Protein AF-A0A6J4XY54-F1 (afdb_monomer)

Mean predicted aligned error: 16.47 Å

Solvent-accessible surface area (backbone atoms only — not comparable to full-atom values): 20042 Å² total; per-residue (Å²): 138,57,70,72,68,59,54,53,53,59,57,55,50,58,72,31,71,74,41,47,53,49,42,49,58,40,24,56,51,44,56,52,52,29,60,77,66,74,50,67,52,62,92,58,57,82,86,56,61,87,74,62,49,78,62,58,54,37,54,50,43,36,54,53,49,52,48,49,53,70,67,46,38,87,64,47,48,54,43,60,75,66,67,45,91,55,42,63,60,53,52,47,52,50,50,54,49,48,30,54,48,55,45,27,28,64,58,69,26,34,62,55,20,50,49,50,54,47,56,52,54,41,67,73,35,94,68,34,40,66,45,77,37,96,72,89,54,50,22,34,23,74,51,86,78,56,44,85,60,80,79,76,45,73,72,57,43,73,67,57,74,82,70,81,84,72,59,94,53,75,43,59,75,59,46,74,33,74,65,41,45,50,56,51,48,50,53,50,47,52,52,54,16,46,74,63,71,70,36,56,44,42,43,48,50,67,54,55,53,52,42,48,56,73,72,26,73,70,61,71,70,53,80,78,76,68,75,81,69,93,72,73,83,78,78,80,74,78,80,86,71,80,82,90,77,86,74,73,80,49,65,68,58,39,45,49,49,18,54,54,56,53,70,77,40,54,72,66,24,42,51,40,38,39,42,42,76,67,67,65,46,52,48,55,58,48,7,58,77,72,73,39,90,44,38,57,59,42,44,55,31,31,57,49,36,54,52,51,49,54,64,64,32,55,85,32,87,34,58,23,74,93,56,55,36,72,67,55,40,47,54,26,50,51,44,33,46,51,55,46,54,52,67,72,70,58,133

Secondary structure (DSSP, 8-state):
--HHHHHHHHHHHHTSHHHHHHHHHHHHHHHHHHHHTTPPPTTS-TTTTTT--HHHHHHHHHHHHHHHHHHSHHHHHHHHHTT-TTHHHHHHHHHHHHHHHHTTSTTT-HHHHHHHHHHHHHHT-SS-EEEE-SSSSEEEESSSS-EE-PPPPHHHHHTSPPPTTT-SS-SHHHHTSHHHHHHHHHHHHHHHHHHTTS--EEEEHHHHHHHHHHHS-----S----------PPP--------S------HHHHHHHHHHHHHTS-HHHHHHHHHHHTS---HHHHHHHTT-SSTHHHHHHHHHHHHHHHHHHTTSTBTSTTSB-HHHHHHHHHHHHHHHHHHTT--

Structure (mmCIF, N/CA/C/O backbone):
data_AF-A0A6J4XY54-F1
#
_entry.id   AF-A0A6J4XY54-F1
#
loop_
_atom_site.group_PDB
_atom_site.id
_atom_site.type_symbol
_atom_site.label_atom_id
_atom_site.label_alt_id
_atom_site.label_comp_id
_atom_site.label_asym_id
_atom_site.label_entity_id
_atom_site.label_seq_id
_atom_site.pdbx_PDB_ins_code
_atom_site.Cartn_x
_atom_site.Cartn_y
_atom_site.Cartn_z
_atom_site.occupancy
_atom_site.B_iso_or_equiv
_atom_site.auth_seq_id
_atom_site.auth_comp_id
_atom_site.auth_asym_id
_atom_site.auth_atom_id
_atom_site.pdbx_PDB_model_num
ATOM 1 N N . MET A 1 1 ? -38.530 -21.973 25.413 1.00 50.41 1 MET A N 1
ATOM 2 C CA . MET A 1 1 ? -37.781 -20.744 25.081 1.00 50.41 1 MET A CA 1
ATOM 3 C C . MET A 1 1 ? -37.663 -20.560 23.576 1.00 50.41 1 MET A C 1
ATOM 5 O O . MET A 1 1 ? -36.652 -20.965 22.993 1.00 50.41 1 MET A O 1
ATOM 9 N N . GLY A 1 2 ? -38.700 -19.990 22.962 1.00 51.03 2 GLY A N 1
ATOM 10 C CA . GLY A 1 2 ? -38.741 -19.673 21.527 1.00 51.03 2 GLY A CA 1
ATOM 11 C C . GLY A 1 2 ? -37.884 -18.454 21.168 1.00 51.03 2 GLY A C 1
ATOM 12 O O . GLY A 1 2 ? -37.349 -17.789 22.053 1.00 51.03 2 GLY A O 1
ATOM 13 N N . GLU A 1 3 ? -37.733 -18.150 19.879 1.00 52.41 3 GLU A N 1
ATOM 14 C CA . GLU A 1 3 ? -36.958 -16.979 19.430 1.00 52.41 3 GLU A CA 1
ATOM 15 C C . GLU A 1 3 ? -37.584 -15.647 19.866 1.00 52.41 3 GLU A C 1
ATOM 17 O O . GLU A 1 3 ? -36.847 -14.746 20.257 1.00 52.41 3 GLU A O 1
ATOM 22 N N . ALA A 1 4 ? -38.916 -15.565 19.946 1.00 54.56 4 ALA A N 1
ATOM 23 C CA . ALA A 1 4 ? -39.629 -14.375 20.420 1.00 54.56 4 ALA A CA 1
ATOM 24 C C . ALA A 1 4 ? -39.254 -13.971 21.864 1.00 54.56 4 ALA A C 1
ATOM 26 O O . ALA A 1 4 ? -38.961 -12.808 22.124 1.00 54.56 4 ALA A O 1
ATOM 27 N N . GLU A 1 5 ? -39.166 -14.925 22.803 1.00 54.69 5 GLU A N 1
ATOM 28 C CA . GLU A 1 5 ? -38.716 -14.640 24.180 1.00 54.69 5 GLU A CA 1
ATOM 29 C C . GLU A 1 5 ? -37.254 -14.157 24.209 1.00 54.69 5 GLU A C 1
ATOM 31 O O . GLU A 1 5 ? -36.879 -13.309 25.018 1.00 54.69 5 GLU A O 1
ATOM 36 N N . ARG A 1 6 ? -36.422 -14.677 23.297 1.00 55.53 6 ARG A N 1
ATOM 37 C CA . ARG A 1 6 ? -34.991 -14.349 23.190 1.00 55.53 6 ARG A CA 1
ATOM 38 C C . ARG A 1 6 ? -34.737 -12.970 22.581 1.00 55.53 6 ARG A C 1
ATOM 40 O O . ARG A 1 6 ? -33.697 -12.380 22.867 1.00 55.53 6 ARG A O 1
ATOM 47 N N . GLU A 1 7 ? -35.648 -12.481 21.746 1.00 56.31 7 GLU A N 1
ATOM 48 C CA . GLU A 1 7 ? -35.584 -11.156 21.127 1.00 56.31 7 GLU A CA 1
ATOM 49 C C . GLU A 1 7 ? -35.830 -10.039 22.151 1.00 56.31 7 GLU A C 1
ATOM 51 O O . GLU A 1 7 ? -35.154 -9.010 22.121 1.00 56.31 7 GLU A O 1
ATOM 56 N N . THR A 1 8 ? -36.700 -10.275 23.140 1.00 61.50 8 THR A N 1
ATOM 57 C CA . THR A 1 8 ? -36.953 -9.313 24.224 1.00 61.50 8 THR A CA 1
ATOM 58 C C . THR A 1 8 ? -35.739 -8.999 25.104 1.00 61.50 8 THR A C 1
ATOM 60 O O . THR A 1 8 ? -35.669 -7.889 25.628 1.00 61.50 8 THR A O 1
ATOM 63 N N . ASP A 1 9 ? -34.792 -9.924 25.292 1.00 76.31 9 ASP A N 1
ATOM 64 C CA . ASP A 1 9 ? -33.682 -9.739 26.245 1.00 76.31 9 ASP A CA 1
ATOM 65 C C . ASP A 1 9 ? -32.680 -8.665 25.801 1.00 76.31 9 ASP A C 1
ATOM 67 O O . ASP A 1 9 ? -32.306 -7.799 26.591 1.00 76.31 9 ASP A O 1
ATOM 71 N N . ILE A 1 10 ? -32.235 -8.710 24.538 1.00 78.12 10 ILE A N 1
ATOM 72 C CA . ILE A 1 10 ? -31.209 -7.784 24.024 1.00 78.12 10 ILE A CA 1
ATOM 73 C C . ILE A 1 10 ? -31.779 -6.367 23.938 1.00 78.12 10 ILE A C 1
ATOM 75 O O . ILE A 1 10 ? -31.112 -5.415 24.333 1.00 78.12 10 ILE A O 1
ATOM 79 N N . THR A 1 11 ? -33.024 -6.226 23.486 1.00 81.00 11 THR A N 1
ATOM 80 C CA . THR A 1 11 ? -33.698 -4.927 23.376 1.00 81.00 11 THR A CA 1
ATOM 81 C C . THR A 1 11 ? -33.922 -4.293 24.753 1.00 81.00 11 THR A C 1
ATOM 83 O O . THR A 1 11 ? -33.661 -3.105 24.926 1.00 81.00 11 THR A O 1
ATOM 86 N N . LYS A 1 12 ? -34.310 -5.084 25.768 1.00 82.94 12 LYS A N 1
ATOM 87 C CA . LYS A 1 12 ? -34.392 -4.617 27.167 1.00 82.94 12 LYS A CA 1
ATOM 88 C C . LYS A 1 12 ? -33.025 -4.240 27.742 1.00 82.94 12 LYS A C 1
ATOM 90 O O . LYS A 1 12 ? -32.935 -3.270 28.486 1.00 82.94 12 LYS A O 1
ATOM 95 N N . TRP A 1 13 ? -31.970 -4.985 27.403 1.00 83.31 13 TRP A N 1
ATOM 96 C CA . TRP A 1 13 ? -30.604 -4.665 27.823 1.00 83.31 13 TRP A CA 1
ATOM 97 C C . TRP A 1 13 ? -30.114 -3.349 27.202 1.00 83.31 13 TRP A C 1
ATOM 99 O O . TRP A 1 13 ? -29.642 -2.480 27.933 1.00 83.31 13 TRP A O 1
ATOM 109 N N . LEU A 1 14 ? -30.300 -3.160 25.889 1.00 84.19 14 LEU A N 1
ATOM 110 C CA . LEU A 1 14 ? -29.960 -1.920 25.179 1.00 84.19 14 LEU A CA 1
ATOM 111 C C . LEU A 1 14 ? -30.687 -0.699 25.754 1.00 84.19 14 LEU A C 1
ATOM 113 O O . LEU A 1 14 ? -30.059 0.337 25.923 1.00 84.19 14 LEU A O 1
ATOM 117 N N . ALA A 1 15 ? -31.964 -0.844 26.120 1.00 85.19 15 ALA A N 1
ATOM 118 C CA . ALA A 1 15 ? -32.766 0.218 26.732 1.00 85.19 15 ALA A CA 1
ATOM 119 C C . ALA A 1 15 ? -32.395 0.548 28.198 1.00 85.19 15 ALA A C 1
ATOM 121 O O . ALA A 1 15 ? -33.024 1.409 28.814 1.00 85.19 15 ALA A O 1
ATOM 122 N N . SER A 1 16 ? -31.416 -0.138 28.801 1.00 86.19 16 SER A N 1
ATOM 123 C CA . SER A 1 16 ? -31.007 0.128 30.185 1.00 86.19 16 SER A CA 1
ATOM 124 C C . SER A 1 16 ? -29.997 1.281 30.276 1.00 86.19 16 SER A C 1
ATOM 126 O O . SER A 1 16 ? -29.055 1.376 29.488 1.00 86.19 16 SER A O 1
ATOM 128 N N . ALA A 1 17 ? -30.160 2.160 31.271 1.00 81.44 17 ALA A N 1
ATOM 129 C CA . ALA A 1 17 ? -29.380 3.400 31.378 1.00 81.44 17 ALA A CA 1
ATOM 130 C C . ALA A 1 17 ? -27.852 3.176 31.412 1.00 81.44 17 ALA A C 1
ATOM 132 O O . ALA A 1 17 ? -27.104 3.883 30.738 1.00 81.44 17 ALA A O 1
ATOM 133 N N . GLY A 1 18 ? -27.386 2.145 32.129 1.00 84.75 18 GLY A N 1
ATOM 134 C CA . GLY A 1 18 ? -25.959 1.799 32.187 1.00 84.75 18 GLY A CA 1
ATOM 135 C C . GLY A 1 18 ? -25.386 1.278 30.861 1.00 84.75 18 GLY A C 1
ATOM 136 O O . GLY A 1 18 ? -24.181 1.371 30.632 1.00 84.75 18 GLY A O 1
ATOM 137 N N . VAL A 1 19 ? -26.231 0.759 29.963 1.00 86.19 19 VAL A N 1
ATOM 138 C CA . VAL A 1 19 ? -25.816 0.311 28.626 1.00 86.19 19 VAL A CA 1
ATOM 139 C C . VAL A 1 19 ? -25.735 1.482 27.654 1.00 86.19 19 VAL A C 1
ATOM 141 O O . VAL A 1 19 ? -24.786 1.534 26.875 1.00 86.19 19 VAL A O 1
ATOM 144 N N . HIS A 1 20 ? -26.630 2.468 27.753 1.00 87.94 20 HIS A N 1
ATOM 145 C CA . HIS A 1 20 ? -26.493 3.726 27.013 1.00 87.94 20 HIS A CA 1
ATOM 146 C C . HIS A 1 20 ? -25.181 4.454 27.357 1.00 87.94 20 HIS A C 1
ATOM 148 O O . HIS A 1 20 ? -24.433 4.819 26.449 1.00 87.94 20 HIS A O 1
ATOM 154 N N . GLU A 1 21 ? -24.831 4.586 28.644 1.00 89.19 21 GLU A N 1
ATOM 155 C CA . GLU A 1 21 ? -23.550 5.187 29.057 1.00 89.19 21 GLU A CA 1
ATOM 156 C C . GLU A 1 21 ? -22.344 4.391 28.517 1.00 89.19 21 GLU A C 1
ATOM 158 O O . GLU A 1 21 ? -21.379 4.962 27.999 1.00 89.19 21 GLU A O 1
ATOM 163 N N . LEU A 1 22 ? -22.411 3.055 28.578 1.00 89.06 22 LEU A N 1
ATOM 164 C CA . LEU A 1 22 ? -21.387 2.167 28.028 1.00 89.06 22 LEU A CA 1
ATOM 165 C C . LEU A 1 22 ? -21.220 2.348 26.510 1.00 89.06 22 LEU A C 1
ATOM 167 O O . LEU A 1 22 ? -20.087 2.453 26.035 1.00 89.06 22 LEU A O 1
ATOM 171 N N . ILE A 1 23 ? -22.322 2.397 25.756 1.00 90.88 23 ILE A N 1
ATOM 172 C CA . ILE A 1 23 ? -22.326 2.592 24.300 1.00 90.88 23 ILE A CA 1
ATOM 173 C C . ILE A 1 23 ? -21.743 3.960 23.946 1.00 90.88 23 ILE A C 1
ATOM 175 O O . ILE A 1 23 ? -20.827 4.012 23.127 1.00 90.88 23 ILE A O 1
ATOM 179 N N . SER A 1 24 ? -22.162 5.035 24.617 1.00 91.88 24 SER A N 1
ATOM 180 C CA . SER A 1 24 ? -21.638 6.384 24.368 1.00 91.88 24 SER A CA 1
ATOM 181 C C . SER A 1 24 ? -20.136 6.490 24.665 1.00 91.88 24 SER A C 1
ATOM 183 O O . SER A 1 24 ? -19.337 6.980 23.857 1.00 91.88 24 SER A O 1
ATOM 185 N N . LYS A 1 25 ? -19.684 5.887 25.772 1.00 91.62 25 LYS A N 1
ATOM 186 C CA . LYS A 1 25 ? -18.257 5.773 26.113 1.00 91.62 25 LYS A CA 1
ATOM 187 C C . LYS A 1 25 ? -17.460 4.985 25.066 1.00 91.62 25 LYS A C 1
ATOM 189 O O . LYS A 1 25 ? -16.312 5.338 24.778 1.00 91.62 25 LYS A O 1
ATOM 194 N N . ILE A 1 26 ? -18.036 3.927 24.492 1.00 92.00 26 ILE A N 1
ATOM 195 C CA . ILE A 1 26 ? -17.429 3.160 23.393 1.00 92.00 26 ILE A CA 1
ATOM 196 C C . ILE A 1 26 ? -17.401 3.999 22.107 1.00 92.00 26 ILE A C 1
ATOM 198 O O . ILE A 1 26 ? -16.355 4.049 21.457 1.00 92.00 26 ILE A O 1
ATOM 202 N N . ALA A 1 27 ? -18.482 4.704 21.771 1.00 93.00 27 ALA A N 1
ATOM 203 C CA . ALA A 1 27 ? -18.579 5.572 20.600 1.00 93.00 27 ALA A CA 1
ATOM 204 C C . ALA A 1 27 ? -17.524 6.689 20.624 1.00 93.00 27 ALA A C 1
ATOM 206 O O . ALA A 1 27 ? -16.786 6.861 19.652 1.00 93.00 27 ALA A O 1
ATOM 207 N N . GLY A 1 28 ? -17.336 7.352 21.771 1.00 90.38 28 GLY A N 1
ATOM 208 C CA . GLY A 1 28 ? -16.265 8.333 21.975 1.00 90.38 28 GLY A CA 1
ATOM 209 C C . GLY A 1 28 ? -14.859 7.764 21.745 1.00 90.38 28 GLY A C 1
ATOM 210 O O . GLY A 1 28 ? -14.012 8.413 21.123 1.00 90.38 28 GLY A O 1
ATOM 211 N N . GLN A 1 29 ? -14.603 6.524 22.181 1.00 90.94 29 GLN A N 1
ATOM 212 C CA . GLN A 1 29 ? -13.334 5.840 21.903 1.00 90.94 29 GLN A CA 1
ATOM 213 C C . GLN A 1 29 ? -13.182 5.473 20.423 1.00 90.94 29 GLN A C 1
ATOM 215 O O . GLN A 1 29 ? -12.087 5.615 19.882 1.00 90.94 29 GLN A O 1
ATOM 220 N N . ILE A 1 30 ? -14.253 5.018 19.767 1.00 91.12 30 ILE A N 1
ATOM 221 C CA . ILE A 1 30 ? -14.271 4.692 18.335 1.00 91.12 30 ILE A CA 1
ATOM 222 C C . ILE A 1 30 ? -13.987 5.941 17.506 1.00 91.12 30 ILE A C 1
ATOM 224 O O . ILE A 1 30 ? -13.088 5.899 16.673 1.00 91.12 30 ILE A O 1
ATOM 228 N N . ALA A 1 31 ? -14.664 7.061 17.768 1.00 89.25 31 ALA A N 1
ATOM 229 C CA . ALA A 1 31 ? -14.440 8.327 17.071 1.00 89.25 31 ALA A CA 1
ATOM 230 C C . ALA A 1 31 ? -12.963 8.762 17.142 1.00 89.25 31 ALA A C 1
ATOM 232 O O . ALA A 1 31 ? -12.361 9.129 16.129 1.00 89.25 31 ALA A O 1
ATOM 233 N N . ALA A 1 32 ? -12.342 8.648 18.322 1.00 85.06 32 ALA A N 1
ATOM 234 C CA . ALA A 1 32 ? -10.921 8.933 18.507 1.00 85.06 32 ALA A CA 1
ATOM 235 C C . ALA A 1 32 ? -10.008 7.951 17.742 1.00 85.06 32 ALA A C 1
ATOM 237 O O . ALA A 1 32 ? -9.038 8.379 17.112 1.00 85.06 32 ALA A O 1
ATOM 238 N N . ASP A 1 33 ? -10.310 6.647 17.764 1.00 83.88 33 ASP A N 1
ATOM 239 C CA . ASP A 1 33 ? -9.535 5.611 17.067 1.00 83.88 33 ASP A CA 1
ATOM 240 C C . ASP A 1 33 ? -9.652 5.742 15.533 1.00 83.88 33 ASP A C 1
ATOM 242 O O . ASP A 1 33 ? -8.650 5.615 14.829 1.00 83.88 33 ASP A O 1
ATOM 246 N N . LEU A 1 34 ? -10.846 6.042 15.006 1.00 84.00 34 LEU A N 1
ATOM 247 C CA . LEU A 1 34 ? -11.101 6.272 13.579 1.00 84.00 34 LEU A CA 1
ATOM 248 C C . LEU A 1 34 ? -10.369 7.529 13.088 1.00 84.00 34 LEU A C 1
ATOM 250 O O . LEU A 1 34 ? -9.615 7.444 12.115 1.00 84.00 34 LEU A O 1
ATOM 254 N N . ARG A 1 35 ? -10.471 8.651 13.821 1.00 85.00 35 ARG A N 1
ATOM 255 C CA . ARG A 1 35 ? -9.729 9.893 13.535 1.00 85.00 35 ARG A CA 1
ATOM 256 C C . ARG A 1 35 ? -8.216 9.661 13.530 1.00 85.00 35 ARG A C 1
ATOM 258 O O . ARG A 1 35 ? -7.549 10.007 12.561 1.00 85.00 35 ARG A O 1
ATOM 265 N N . LYS A 1 36 ? -7.675 9.005 14.565 1.00 78.88 36 LYS A N 1
ATOM 266 C CA . LYS A 1 36 ? -6.239 8.675 14.691 1.00 78.88 36 LYS A CA 1
ATOM 267 C C . LYS A 1 36 ? -5.717 7.774 13.564 1.00 78.88 36 LYS A C 1
ATOM 269 O O . LYS A 1 36 ? -4.518 7.756 13.293 1.00 78.88 36 LYS A O 1
ATOM 274 N N . ARG A 1 37 ? -6.593 6.986 12.939 1.00 78.25 37 ARG A N 1
ATOM 275 C CA . ARG A 1 37 ? -6.258 6.053 11.851 1.00 78.25 37 ARG A CA 1
ATOM 276 C C . ARG A 1 37 ? -6.622 6.586 10.463 1.00 78.25 37 ARG A C 1
ATOM 278 O O . ARG A 1 37 ? -6.375 5.874 9.492 1.00 78.25 37 ARG A O 1
ATOM 285 N N . HIS A 1 38 ? -7.190 7.791 10.370 1.00 79.12 38 HIS A N 1
ATOM 286 C CA . HIS A 1 38 ? -7.746 8.375 9.144 1.00 79.12 38 HIS A CA 1
ATOM 287 C C . HIS A 1 38 ? -8.740 7.430 8.438 1.00 79.12 38 HIS A C 1
ATOM 289 O O . HIS A 1 38 ? -8.674 7.214 7.227 1.00 79.12 38 HIS A O 1
ATOM 295 N N . ILE A 1 39 ? -9.639 6.817 9.217 1.00 80.56 39 ILE A N 1
ATOM 296 C CA . ILE A 1 39 ? -10.720 5.961 8.714 1.00 80.56 39 ILE A CA 1
ATOM 297 C C . ILE A 1 39 ? -12.012 6.775 8.719 1.00 80.56 39 ILE A C 1
ATOM 299 O O . ILE A 1 39 ? -12.459 7.206 9.778 1.00 80.56 39 ILE A O 1
ATOM 303 N N . VAL A 1 40 ? -12.626 6.928 7.547 1.00 81.69 40 VAL A N 1
ATOM 304 C CA . VAL A 1 40 ? -14.006 7.413 7.416 1.00 81.69 40 VAL A CA 1
ATOM 305 C C . VAL A 1 40 ? -14.956 6.232 7.704 1.00 81.69 40 VAL A C 1
ATOM 307 O O . VAL A 1 40 ? -14.781 5.181 7.076 1.00 81.69 40 VAL A O 1
ATOM 310 N N . PRO A 1 41 ? -15.908 6.342 8.653 1.00 82.56 41 PRO A N 1
ATOM 311 C CA . PRO A 1 41 ? -16.964 5.350 8.857 1.00 82.56 41 PRO A CA 1
ATOM 312 C C . PRO A 1 41 ? -17.806 5.152 7.591 1.00 82.56 41 PRO A C 1
ATOM 314 O O . PRO A 1 41 ? -17.927 6.058 6.774 1.00 82.56 41 PRO A O 1
ATOM 317 N N . TYR A 1 42 ? -18.416 3.979 7.405 1.00 80.00 42 TYR A N 1
ATOM 318 C CA . TYR A 1 42 ? -19.157 3.721 6.162 1.00 80.00 42 TYR A CA 1
ATOM 319 C C . TYR A 1 42 ? -20.485 4.484 6.070 1.00 80.00 42 TYR A C 1
ATOM 321 O O . TYR A 1 42 ? -20.881 4.880 4.980 1.00 80.00 42 TYR A O 1
ATOM 329 N N . PHE A 1 43 ? -21.148 4.711 7.197 1.00 81.38 43 PHE A N 1
ATOM 330 C CA . PHE A 1 43 ? -22.417 5.437 7.293 1.00 81.38 43 PHE A CA 1
ATOM 331 C C . PHE A 1 43 ? -22.266 6.959 7.126 1.00 81.38 43 PHE A C 1
ATOM 333 O O . PHE A 1 43 ? -23.263 7.643 6.944 1.00 81.38 43 PHE A O 1
ATOM 340 N N . GLN A 1 44 ? -21.037 7.491 7.137 1.00 76.19 44 GLN A N 1
ATOM 341 C CA . GLN A 1 44 ? -20.773 8.884 6.774 1.00 76.19 44 GLN A CA 1
ATOM 342 C C . GLN A 1 44 ? -20.505 9.010 5.275 1.00 76.19 44 GLN A C 1
ATOM 344 O O . GLN A 1 44 ? -19.555 8.413 4.750 1.00 76.19 44 GLN A O 1
ATOM 349 N N . ASP A 1 45 ? -21.292 9.846 4.602 1.00 63.31 45 ASP A N 1
ATOM 350 C CA . ASP A 1 45 ? -20.997 10.276 3.240 1.00 63.31 45 ASP A CA 1
ATOM 351 C C . ASP A 1 45 ? -19.932 11.370 3.232 1.00 63.31 45 ASP A C 1
ATOM 353 O O . ASP A 1 45 ? -19.988 12.339 3.989 1.00 63.31 45 ASP A O 1
ATOM 357 N N . ARG A 1 46 ? -18.953 11.247 2.327 1.00 57.12 46 ARG A N 1
ATOM 358 C CA . ARG A 1 46 ? -17.849 12.219 2.219 1.00 57.12 46 ARG A CA 1
ATOM 359 C C . ARG A 1 46 ? -18.324 13.637 1.896 1.00 57.12 46 ARG A C 1
ATOM 361 O O . ARG A 1 46 ? -17.625 14.584 2.233 1.00 57.12 46 ARG A O 1
ATOM 368 N N . ILE A 1 47 ? -19.484 13.765 1.254 1.00 49.19 47 ILE A N 1
ATOM 369 C CA . ILE A 1 47 ? -20.054 15.040 0.805 1.00 49.19 47 ILE A CA 1
ATOM 370 C C . ILE A 1 47 ? -20.547 15.882 1.999 1.00 49.19 47 ILE A C 1
ATOM 372 O O . ILE A 1 47 ? -20.423 17.102 1.974 1.00 49.19 47 ILE A O 1
ATOM 376 N N . ASN A 1 48 ? -21.011 15.246 3.082 1.00 53.75 48 ASN A N 1
ATOM 377 C CA . ASN A 1 48 ? -21.625 15.939 4.225 1.00 53.75 48 ASN A CA 1
ATOM 378 C C . ASN A 1 48 ? -20.633 16.297 5.351 1.00 53.75 48 ASN A C 1
ATOM 380 O O . ASN A 1 48 ? -20.967 17.071 6.249 1.00 53.75 48 ASN A O 1
ATOM 384 N N . GLN A 1 49 ? -19.386 15.813 5.280 1.00 58.00 49 GLN A N 1
ATOM 385 C CA . GLN A 1 49 ? -18.377 15.955 6.346 1.00 58.00 49 GLN A CA 1
ATOM 386 C C . GLN A 1 49 ? -18.001 17.396 6.716 1.00 58.00 49 GLN A C 1
ATOM 388 O O . GLN A 1 49 ? -17.407 17.609 7.770 1.00 58.00 49 GLN A O 1
ATOM 393 N N . VAL A 1 50 ? -18.304 18.379 5.865 1.00 57.19 50 VAL A N 1
ATOM 394 C CA . VAL A 1 50 ? -17.964 19.791 6.114 1.00 57.19 50 VAL A CA 1
ATOM 395 C C . VAL A 1 50 ? -18.826 20.398 7.232 1.00 57.19 50 VAL A C 1
ATOM 397 O O . VAL A 1 50 ? -18.366 21.314 7.908 1.00 57.19 50 VAL A O 1
ATOM 400 N N . ASN A 1 51 ? -20.033 19.864 7.462 1.00 65.25 51 ASN A N 1
ATOM 401 C CA . ASN A 1 51 ? -21.028 20.455 8.366 1.00 65.25 51 ASN A CA 1
ATOM 402 C C . ASN A 1 51 ? -21.376 19.591 9.594 1.00 65.25 51 ASN A C 1
ATOM 404 O O . ASN A 1 51 ? -22.077 20.076 10.479 1.00 65.25 51 ASN A O 1
ATOM 408 N N . GLU A 1 52 ? -20.919 18.337 9.674 1.00 77.31 52 GLU A N 1
ATOM 409 C CA . GLU A 1 52 ? -21.212 17.462 10.821 1.00 77.31 52 GLU A CA 1
ATOM 410 C C . GLU A 1 52 ? -20.479 17.931 12.088 1.00 77.31 52 GLU A C 1
ATOM 412 O O . GLU A 1 52 ? -19.244 18.007 12.136 1.00 77.31 52 GLU A O 1
ATOM 417 N N . THR A 1 53 ? -21.232 18.211 13.154 1.00 84.81 53 THR A N 1
ATOM 418 C CA . THR A 1 53 ? -20.651 18.524 14.461 1.00 84.81 53 THR A CA 1
ATOM 419 C C . THR A 1 53 ? -20.089 17.261 15.110 1.00 84.81 53 THR A C 1
ATOM 421 O O . THR A 1 53 ? -20.423 16.133 14.751 1.00 84.81 53 THR A O 1
ATOM 424 N N . ARG A 1 54 ? -19.241 17.423 16.133 1.00 84.12 54 ARG A N 1
ATOM 425 C CA . ARG A 1 54 ? -18.716 16.280 16.900 1.00 84.12 54 ARG A CA 1
ATOM 426 C C . ARG A 1 54 ? -19.832 15.373 17.434 1.00 84.12 54 ARG A C 1
ATOM 428 O O . ARG A 1 54 ? -19.613 14.164 17.515 1.00 84.12 54 ARG A O 1
ATOM 435 N N . ASP A 1 55 ? -20.964 15.949 17.811 1.00 85.75 55 ASP A N 1
ATOM 436 C CA . ASP A 1 55 ? -22.026 15.232 18.506 1.00 85.75 55 ASP A CA 1
ATOM 437 C C . ASP A 1 55 ? -22.907 14.460 17.512 1.00 85.75 55 ASP A C 1
ATOM 439 O O . ASP A 1 55 ? -23.270 13.321 17.801 1.00 85.75 55 ASP A O 1
ATOM 443 N N . ASP A 1 56 ? -23.088 14.970 16.286 1.00 85.75 56 ASP A N 1
ATOM 444 C CA . ASP A 1 56 ? -23.710 14.229 15.174 1.00 85.75 56 ASP A CA 1
ATOM 445 C C . ASP A 1 56 ? -22.912 12.957 14.833 1.00 85.75 56 ASP A C 1
ATOM 447 O O . ASP A 1 56 ? -23.469 11.866 14.671 1.00 85.75 56 ASP A O 1
ATOM 451 N N . ILE A 1 57 ? -21.577 13.072 14.794 1.00 85.06 57 ILE A N 1
ATOM 452 C CA . ILE A 1 57 ? -20.666 11.940 14.558 1.00 85.06 57 ILE A CA 1
ATOM 453 C C . ILE A 1 57 ? -20.805 10.889 15.670 1.00 85.06 57 ILE A C 1
ATOM 455 O O . ILE A 1 57 ? -20.785 9.687 15.396 1.00 85.06 57 ILE A O 1
ATOM 459 N N . LEU A 1 58 ? -20.934 11.323 16.929 1.00 90.44 58 LEU A N 1
ATOM 460 C CA . LEU A 1 58 ? -21.103 10.420 18.067 1.00 90.44 58 LEU A CA 1
ATOM 461 C C . LEU A 1 58 ? -22.467 9.725 18.029 1.00 90.44 58 LEU A C 1
ATOM 463 O O . LEU A 1 58 ? -22.490 8.498 18.075 1.00 90.44 58 LEU A O 1
ATOM 467 N N . ALA A 1 59 ? -23.564 10.461 17.837 1.00 88.69 59 ALA A N 1
ATOM 468 C CA . ALA A 1 59 ? -24.914 9.904 17.715 1.00 88.69 59 ALA A CA 1
ATOM 469 C C . ALA A 1 59 ? -25.029 8.886 16.563 1.00 88.69 59 ALA A C 1
ATOM 471 O O . ALA A 1 59 ? -25.676 7.843 16.701 1.00 88.69 59 ALA A O 1
ATOM 472 N N . SER A 1 60 ? -24.329 9.139 15.452 1.00 89.38 60 SER A N 1
ATOM 473 C CA . SER A 1 60 ? -24.236 8.220 14.311 1.00 89.38 60 SER A CA 1
ATOM 474 C C . SER A 1 60 ? -23.486 6.933 14.675 1.00 89.38 60 SER A C 1
ATOM 476 O O . SER A 1 60 ? -23.963 5.834 14.397 1.00 89.38 60 SER A O 1
ATOM 478 N N . ILE A 1 61 ? -22.337 7.041 15.360 1.00 91.81 61 ILE A N 1
ATOM 479 C CA . ILE A 1 61 ? -21.588 5.870 15.848 1.00 91.81 61 ILE A CA 1
ATOM 480 C C . ILE A 1 61 ? -22.407 5.081 16.880 1.00 91.81 61 ILE A C 1
ATOM 482 O O . ILE A 1 61 ? -22.387 3.856 16.831 1.00 91.81 61 ILE A O 1
ATOM 486 N N . GLU A 1 62 ? -23.112 5.743 17.801 1.00 91.62 62 GLU A N 1
ATOM 487 C CA . GLU A 1 62 ? -23.957 5.097 18.818 1.00 91.62 62 GLU A CA 1
ATOM 488 C C . GLU A 1 62 ? -25.107 4.304 18.183 1.00 91.62 62 GLU A C 1
ATOM 490 O O . GLU A 1 62 ? -25.301 3.132 18.517 1.00 91.62 62 GLU A O 1
ATOM 495 N N . SER A 1 63 ? -25.806 4.909 17.218 1.00 88.31 63 SER A N 1
ATOM 496 C CA . SER A 1 63 ? -26.890 4.276 16.452 1.00 88.31 63 SER A CA 1
ATOM 497 C C . SER A 1 63 ? -26.409 3.020 15.721 1.00 88.31 63 SER A C 1
ATOM 499 O O . SER A 1 63 ? -26.992 1.944 15.853 1.00 88.31 63 SER A O 1
ATOM 501 N N . GLU A 1 64 ? -25.284 3.120 15.014 1.00 90.88 64 GLU A N 1
ATOM 502 C CA . GLU A 1 64 ? -24.682 1.997 14.291 1.00 90.88 64 GLU A CA 1
ATOM 503 C C . GLU A 1 64 ? -24.105 0.931 15.241 1.00 90.88 64 GLU A C 1
ATOM 505 O O . GLU A 1 64 ? -24.086 -0.256 14.909 1.00 90.88 64 GLU A O 1
ATOM 510 N N . LEU A 1 65 ? -23.663 1.306 16.451 1.00 89.38 65 LEU A N 1
ATOM 511 C CA . LEU A 1 65 ? -23.244 0.338 17.469 1.00 89.38 65 LEU A CA 1
ATOM 512 C C . LEU A 1 65 ? -24.433 -0.491 17.965 1.00 89.38 65 LEU A C 1
ATOM 514 O O . LEU A 1 65 ? -24.302 -1.703 18.142 1.00 89.38 65 LEU A O 1
ATOM 518 N N . ALA A 1 66 ? -25.584 0.155 18.177 1.00 88.12 66 ALA A N 1
ATOM 519 C CA . ALA A 1 66 ? -26.821 -0.514 18.560 1.00 88.12 66 ALA A CA 1
ATOM 520 C C . ALA A 1 66 ? -27.303 -1.463 17.451 1.00 88.12 66 ALA A C 1
ATOM 522 O O . ALA A 1 66 ? -27.618 -2.618 17.742 1.00 88.12 66 ALA A O 1
ATOM 523 N N . LEU A 1 67 ? -27.262 -1.032 16.183 1.00 86.38 67 LEU A N 1
ATOM 524 C CA . LEU A 1 67 ? -27.551 -1.893 15.030 1.00 86.38 67 LEU A CA 1
ATOM 525 C C . LEU A 1 67 ? -26.607 -3.102 14.969 1.00 86.38 67 LEU A C 1
ATOM 527 O O . LEU A 1 67 ? -27.082 -4.230 14.895 1.00 86.38 67 LEU A O 1
ATOM 531 N N . LEU A 1 68 ? -25.291 -2.917 15.118 1.00 87.19 68 LEU A N 1
ATOM 532 C CA . LEU A 1 68 ? -24.329 -4.029 15.148 1.00 87.19 68 LEU A CA 1
ATOM 533 C C . LEU A 1 68 ? -24.624 -5.047 16.267 1.00 87.19 68 LEU A C 1
ATOM 535 O O . LEU A 1 68 ? -24.480 -6.254 16.062 1.00 87.19 68 LEU A O 1
ATOM 539 N N . ILE A 1 69 ? -25.046 -4.584 17.448 1.00 85.75 69 ILE A N 1
ATOM 540 C CA . ILE A 1 69 ? -25.455 -5.456 18.563 1.00 85.75 69 ILE A CA 1
ATOM 541 C C . ILE A 1 69 ? -26.741 -6.229 18.221 1.00 85.75 69 ILE A C 1
ATOM 543 O O . ILE A 1 69 ? -26.871 -7.403 18.581 1.00 85.75 69 ILE A O 1
ATOM 547 N N . LEU A 1 70 ? -27.665 -5.591 17.500 1.00 83.75 70 LEU A N 1
ATOM 548 C CA . LEU A 1 70 ? -28.907 -6.186 17.008 1.00 83.75 70 LEU A CA 1
ATOM 549 C C . LEU A 1 70 ? -28.725 -7.078 15.767 1.00 83.75 70 LEU A C 1
ATOM 551 O O . LEU A 1 70 ? -29.609 -7.889 15.507 1.00 83.75 70 LEU A O 1
ATOM 555 N N . GLU A 1 71 ? -27.619 -6.986 15.029 1.00 81.56 71 GLU A N 1
ATOM 556 C CA . GLU A 1 71 ? -27.300 -7.874 13.901 1.00 81.56 71 GLU A CA 1
ATOM 557 C C . GLU A 1 71 ? -26.486 -9.100 14.350 1.00 81.56 71 GLU A C 1
ATOM 559 O O . GLU A 1 71 ? -26.878 -10.241 14.104 1.00 81.56 71 GLU A O 1
ATOM 564 N N . ASP A 1 72 ? -25.385 -8.906 15.085 1.00 76.12 72 ASP A N 1
ATOM 565 C CA . ASP A 1 72 ? -24.465 -9.979 15.516 1.00 76.12 72 ASP A CA 1
ATOM 566 C C . ASP A 1 72 ? -24.937 -10.665 16.822 1.00 76.12 72 ASP A C 1
ATOM 568 O O . ASP A 1 72 ? -24.158 -10.972 17.737 1.00 76.12 72 ASP A O 1
ATOM 572 N N . ARG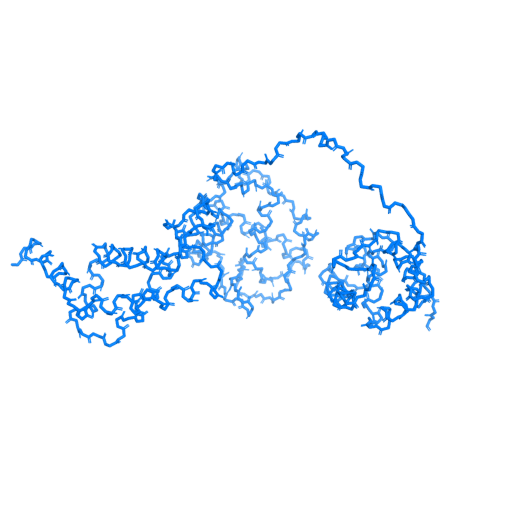 A 1 73 ? -26.260 -10.884 16.926 1.00 69.69 73 ARG A N 1
ATOM 573 C CA . ARG A 1 73 ? -26.961 -11.287 18.161 1.00 69.69 73 ARG A CA 1
ATOM 574 C C . ARG A 1 73 ? -26.342 -12.530 18.798 1.00 69.69 73 ARG A C 1
ATOM 576 O O . ARG A 1 73 ? -26.127 -12.565 20.002 1.00 69.69 73 ARG A O 1
ATOM 583 N N . SER A 1 74 ? -26.039 -13.569 18.023 1.00 70.50 74 SER A N 1
ATOM 584 C CA . SER A 1 74 ? -25.589 -14.874 18.544 1.00 70.50 74 SER A CA 1
ATOM 585 C C . SER A 1 74 ? -24.144 -14.887 19.073 1.00 70.50 74 SER A C 1
ATOM 587 O O . SER A 1 74 ? -23.792 -15.733 19.910 1.00 70.50 74 SER A O 1
ATOM 589 N N . HIS A 1 75 ? -23.298 -13.954 18.628 1.00 71.50 75 HIS A N 1
ATOM 590 C CA . HIS A 1 75 ? -21.946 -13.782 19.156 1.00 71.50 75 HIS A CA 1
ATOM 591 C C . HIS A 1 75 ? -21.937 -12.788 20.321 1.00 71.50 75 HIS A C 1
ATOM 593 O O . HIS A 1 75 ? -21.460 -13.120 21.409 1.00 71.50 75 HIS A O 1
ATOM 599 N N . LEU A 1 76 ? -22.538 -11.609 20.136 1.00 71.56 76 LEU A N 1
ATOM 600 C CA . LEU A 1 76 ? -22.523 -10.544 21.138 1.00 71.56 76 LEU A CA 1
ATOM 601 C C . LEU A 1 76 ? -23.409 -10.853 22.351 1.00 71.56 76 LEU A C 1
ATOM 603 O O . LEU A 1 76 ? -22.992 -10.559 23.467 1.00 71.56 76 LEU A O 1
ATOM 607 N N . ARG A 1 77 ? -24.546 -11.553 22.202 1.00 69.25 77 ARG A N 1
ATOM 608 C CA . ARG A 1 77 ? -25.379 -11.969 23.352 1.00 69.25 77 ARG A CA 1
ATOM 609 C C . ARG A 1 77 ? -24.615 -12.839 24.348 1.00 69.25 77 ARG A C 1
ATOM 611 O O . ARG A 1 77 ? -24.879 -12.741 25.539 1.00 69.25 77 ARG A O 1
ATOM 618 N N . ARG A 1 78 ? -23.655 -13.662 23.903 1.00 73.69 78 ARG A N 1
ATOM 619 C CA . ARG A 1 78 ? -22.823 -14.454 24.828 1.00 73.69 78 ARG A CA 1
ATOM 620 C C . ARG A 1 78 ? -21.909 -13.567 25.672 1.00 73.69 78 ARG A C 1
ATOM 622 O O . ARG A 1 78 ? -21.846 -13.787 26.871 1.00 73.69 78 ARG A O 1
ATOM 629 N N . LEU A 1 79 ? -21.284 -12.555 25.068 1.00 72.69 79 LEU A N 1
ATOM 630 C CA . LEU A 1 79 ? -20.437 -11.567 25.756 1.00 72.69 79 LEU A CA 1
ATOM 631 C C . LEU A 1 79 ? -21.243 -10.636 26.682 1.00 72.69 79 LEU A C 1
ATOM 633 O O . LEU A 1 79 ? -20.777 -10.288 27.764 1.00 72.69 79 LEU A O 1
ATOM 637 N N . VAL A 1 80 ? -22.457 -10.258 26.265 1.00 69.44 80 VAL A N 1
ATOM 638 C CA . VAL A 1 80 ? -23.416 -9.468 27.057 1.00 69.44 80 VAL A CA 1
ATOM 639 C C . VAL A 1 80 ? -23.885 -10.247 28.286 1.00 69.44 80 VAL A C 1
ATOM 641 O O . VAL A 1 80 ? -23.748 -9.766 29.407 1.00 69.44 80 VAL A O 1
ATOM 644 N N . LEU A 1 81 ? -24.415 -11.460 28.092 1.00 68.75 81 LEU A N 1
ATOM 645 C CA . LEU A 1 81 ? -24.992 -12.257 29.179 1.00 68.75 81 LEU A CA 1
ATOM 646 C C . LEU A 1 81 ? -23.941 -12.842 30.130 1.00 68.75 81 LEU A C 1
ATOM 648 O O . LEU A 1 81 ? -24.274 -13.139 31.272 1.00 68.75 81 LEU A O 1
ATOM 652 N N . SER A 1 82 ? -22.685 -13.002 29.698 1.00 72.19 82 SER A N 1
ATOM 653 C CA . SER A 1 82 ? -21.601 -13.453 30.580 1.00 72.19 82 SER A CA 1
ATOM 654 C C . SER A 1 82 ? -21.052 -12.355 31.496 1.00 72.19 82 SER A C 1
ATOM 656 O O . SER A 1 82 ? -20.185 -12.651 32.314 1.00 72.19 82 SER A O 1
ATOM 658 N N . GLY A 1 83 ? -21.483 -11.096 31.332 1.00 69.88 83 GLY A N 1
ATOM 659 C CA . GLY A 1 83 ? -20.951 -9.961 32.092 1.00 69.88 83 GLY A CA 1
ATOM 660 C C . GLY A 1 83 ? -19.447 -9.739 31.889 1.00 69.88 83 GLY A C 1
ATOM 661 O O . GLY A 1 83 ? -18.765 -9.328 32.826 1.00 69.88 83 GLY A O 1
ATOM 662 N N . ASP A 1 84 ? -18.905 -10.050 30.702 1.00 76.50 84 ASP A N 1
ATOM 663 C CA . ASP A 1 84 ? -17.456 -9.983 30.465 1.00 76.50 84 ASP A CA 1
ATOM 664 C C . ASP A 1 84 ? -16.961 -8.524 30.577 1.00 76.50 84 ASP A C 1
ATOM 666 O O . ASP A 1 84 ? -17.385 -7.677 29.780 1.00 76.50 84 ASP A O 1
ATOM 670 N N . PRO A 1 85 ? -16.026 -8.196 31.496 1.00 75.00 85 PRO A N 1
ATOM 671 C CA . PRO A 1 85 ? -15.487 -6.839 31.629 1.00 75.00 85 PRO A CA 1
ATOM 672 C C . PRO A 1 85 ? -14.787 -6.333 30.352 1.00 75.00 85 PRO A C 1
ATOM 674 O O . PRO A 1 85 ? -14.572 -5.131 30.189 1.00 75.00 85 PRO A O 1
ATOM 677 N N . ASN A 1 86 ? -14.450 -7.222 29.413 1.00 79.81 86 ASN A N 1
ATOM 678 C CA . ASN A 1 86 ? -13.857 -6.887 28.121 1.00 79.81 86 ASN A CA 1
ATOM 679 C C . ASN A 1 86 ? -14.884 -6.545 27.031 1.00 79.81 86 ASN A C 1
ATOM 681 O O . ASN A 1 86 ? -14.466 -6.214 25.917 1.00 79.81 86 ASN A O 1
ATOM 685 N N . ILE A 1 87 ? -16.194 -6.572 27.307 1.00 82.81 87 ILE A N 1
ATOM 686 C CA . ILE A 1 87 ? -17.240 -6.321 26.301 1.00 82.81 87 ILE A CA 1
ATOM 687 C C . ILE A 1 87 ? -17.023 -5.011 25.526 1.00 82.81 87 ILE A C 1
ATOM 689 O O . ILE A 1 87 ? -17.107 -4.997 24.299 1.00 82.81 87 ILE A O 1
ATOM 693 N N . ALA A 1 88 ? -16.620 -3.935 26.209 1.00 82.25 88 ALA A N 1
ATOM 694 C CA . ALA A 1 88 ? -16.317 -2.650 25.579 1.00 82.25 88 ALA A CA 1
ATOM 695 C C . ALA A 1 88 ? -15.175 -2.747 24.553 1.00 82.25 88 ALA A C 1
ATOM 697 O O . ALA A 1 88 ? -15.228 -2.150 23.476 1.00 82.25 88 ALA A O 1
ATOM 698 N N . ARG A 1 89 ? -14.139 -3.535 24.867 1.00 81.69 89 ARG A N 1
ATOM 699 C CA . ARG A 1 89 ? -13.002 -3.790 23.976 1.00 81.69 89 ARG A CA 1
ATOM 700 C C . ARG A 1 89 ? -13.417 -4.666 22.796 1.00 81.69 89 ARG A C 1
ATOM 702 O O . ARG A 1 89 ? -12.995 -4.379 21.679 1.00 81.69 89 ARG A O 1
ATOM 709 N N . ALA A 1 90 ? -14.237 -5.691 23.032 1.00 81.44 90 ALA A N 1
ATOM 710 C CA . ALA A 1 90 ? -14.759 -6.569 21.988 1.00 81.44 90 ALA A CA 1
ATOM 711 C C . ALA A 1 90 ? -15.627 -5.791 20.984 1.00 81.44 90 ALA A C 1
ATOM 713 O O . ALA A 1 90 ? -15.326 -5.812 19.789 1.00 81.44 90 ALA A O 1
ATOM 714 N N . LEU A 1 91 ? -16.616 -5.028 21.466 1.00 83.94 91 LEU A N 1
ATOM 715 C CA . LEU A 1 91 ? -17.479 -4.167 20.648 1.00 83.94 91 LEU A CA 1
ATOM 716 C C . LEU A 1 91 ? -16.663 -3.142 19.851 1.00 83.94 91 LEU A C 1
ATOM 718 O O . LEU A 1 91 ? -16.785 -3.082 18.628 1.00 83.94 91 LEU A O 1
ATOM 722 N N . ARG A 1 92 ? -15.748 -2.408 20.504 1.00 86.69 92 ARG A N 1
ATOM 723 C CA . ARG A 1 92 ? -14.859 -1.444 19.831 1.00 86.69 92 ARG A CA 1
ATOM 724 C C . ARG A 1 92 ? -14.034 -2.098 18.721 1.00 86.69 92 ARG A C 1
ATOM 726 O O . ARG A 1 92 ? -13.928 -1.557 17.622 1.00 86.69 92 ARG A O 1
ATOM 733 N N . SER A 1 93 ? -13.442 -3.263 18.988 1.00 82.50 93 SER A N 1
ATOM 734 C CA . SER A 1 93 ? -12.663 -4.007 17.995 1.00 82.50 93 SER A CA 1
ATOM 735 C C . SER A 1 93 ? -13.526 -4.524 16.840 1.00 82.50 93 SER A C 1
ATOM 737 O O . SER A 1 93 ? -13.099 -4.424 15.690 1.00 82.50 93 SER A O 1
ATOM 739 N N . ARG A 1 94 ? -14.732 -5.035 17.120 1.00 84.19 94 ARG A N 1
ATOM 740 C CA . ARG A 1 94 ? -15.686 -5.512 16.108 1.00 84.19 94 ARG A CA 1
ATOM 741 C C . ARG A 1 94 ? -16.147 -4.369 15.206 1.00 84.19 94 ARG A C 1
ATOM 743 O O . ARG A 1 94 ? -16.047 -4.507 13.992 1.00 84.19 94 ARG A O 1
ATOM 750 N N . PHE A 1 95 ? -16.540 -3.235 15.783 1.00 87.75 95 PHE A N 1
ATOM 751 C CA . PHE A 1 95 ? -17.006 -2.061 15.045 1.00 87.75 95 PHE A CA 1
ATOM 752 C C . PHE A 1 95 ? -15.902 -1.425 14.191 1.00 87.75 95 PHE A C 1
ATOM 754 O O . PHE A 1 95 ? -16.111 -1.158 13.014 1.00 87.75 95 PHE A O 1
ATOM 761 N N . ILE A 1 96 ? -14.683 -1.257 14.722 1.00 83.75 96 ILE A N 1
ATOM 762 C CA . ILE A 1 96 ? -13.551 -0.757 13.917 1.00 83.75 96 ILE A CA 1
ATOM 763 C C . ILE A 1 96 ? -13.237 -1.713 12.758 1.00 83.75 96 ILE A C 1
ATOM 765 O O . ILE A 1 96 ? -12.926 -1.252 11.660 1.00 83.75 96 ILE A O 1
ATOM 769 N N . ASN A 1 97 ? -13.332 -3.029 12.969 1.00 80.62 97 ASN A N 1
ATOM 770 C CA . ASN A 1 97 ? -13.151 -4.006 11.896 1.00 80.62 97 ASN A CA 1
ATOM 771 C C . ASN A 1 97 ? -14.293 -3.953 10.867 1.00 80.62 97 ASN A C 1
ATOM 773 O O . ASN A 1 97 ? -14.005 -4.025 9.678 1.00 80.62 97 ASN A O 1
ATOM 777 N N . LEU A 1 98 ? -15.547 -3.751 11.290 1.00 82.94 98 LEU A N 1
ATOM 778 C CA . LEU A 1 98 ? -16.684 -3.527 10.391 1.00 82.94 98 LEU A CA 1
ATOM 779 C C . LEU A 1 98 ? -16.489 -2.257 9.555 1.00 82.94 98 LEU A C 1
ATOM 781 O O . LEU A 1 98 ? -16.594 -2.318 8.334 1.00 82.94 98 LEU A O 1
ATOM 785 N N . CYS A 1 99 ? -16.124 -1.133 10.180 1.00 80.94 99 CYS A N 1
ATOM 786 C CA . CYS A 1 99 ? -15.797 0.105 9.475 1.00 80.94 99 CYS A CA 1
ATOM 787 C C . CYS A 1 99 ? -14.651 -0.086 8.486 1.00 80.94 99 CYS A C 1
ATOM 789 O O . CYS A 1 99 ? -14.743 0.369 7.351 1.00 80.94 99 CYS A O 1
ATOM 791 N N . LEU A 1 100 ? -13.597 -0.808 8.873 1.00 77.00 100 LEU A N 1
ATOM 792 C CA . LEU A 1 100 ? -12.508 -1.162 7.967 1.00 77.00 100 LEU A CA 1
ATOM 793 C C . LEU A 1 100 ? -12.958 -2.073 6.823 1.00 77.00 100 LEU A C 1
ATOM 795 O O . LEU A 1 100 ? -12.434 -1.929 5.729 1.00 77.00 100 LEU A O 1
ATOM 799 N N . ASP A 1 101 ? -13.878 -3.004 7.044 1.00 75.56 101 ASP A N 1
ATOM 800 C CA . ASP A 1 101 ? -14.331 -3.937 6.013 1.00 75.56 101 ASP A CA 1
ATOM 801 C C . ASP A 1 101 ? -15.334 -3.296 5.047 1.00 75.56 101 ASP A C 1
ATOM 803 O O . ASP A 1 101 ? -15.207 -3.481 3.841 1.00 75.56 101 ASP A O 1
ATOM 807 N N . LYS A 1 102 ? -16.253 -2.462 5.543 1.00 74.75 102 LYS A N 1
ATOM 808 C CA . LYS A 1 102 ? -17.178 -1.662 4.725 1.00 74.75 102 LYS A CA 1
ATOM 809 C C . LYS A 1 102 ? -16.454 -0.531 3.980 1.00 74.75 102 LYS A C 1
ATOM 811 O O . LYS A 1 102 ? -16.767 -0.274 2.827 1.00 74.75 102 LYS A O 1
ATOM 816 N N . ALA A 1 103 ? -15.431 0.096 4.572 1.00 68.94 103 ALA A N 1
ATOM 817 C CA . ALA A 1 103 ? -14.554 1.042 3.865 1.00 68.94 103 ALA A CA 1
ATOM 818 C C . ALA A 1 103 ? -13.605 0.361 2.858 1.00 68.94 103 ALA A C 1
ATOM 820 O O . ALA A 1 103 ? -12.954 1.044 2.073 1.00 68.94 103 ALA A O 1
ATOM 821 N N . ARG A 1 104 ? -13.511 -0.973 2.889 1.00 67.44 104 ARG A N 1
ATOM 822 C CA . ARG A 1 104 ? -12.847 -1.814 1.885 1.00 67.44 104 ARG A CA 1
ATOM 823 C C . ARG A 1 104 ? -13.878 -2.605 1.076 1.00 67.44 104 ARG A C 1
ATOM 825 O O . ARG A 1 104 ? -13.589 -3.739 0.710 1.00 67.44 104 ARG A O 1
ATOM 832 N N . SER A 1 105 ? -15.077 -2.065 0.848 1.00 69.69 105 SER A N 1
ATOM 833 C CA . SER A 1 105 ? -16.027 -2.620 -0.123 1.00 69.69 105 SER A CA 1
ATOM 834 C C . SER A 1 105 ? -15.514 -2.379 -1.555 1.00 69.69 105 SER A C 1
ATOM 836 O O . SER A 1 105 ? -14.729 -1.444 -1.760 1.00 69.69 105 SER A O 1
ATOM 838 N N . PRO A 1 106 ? -15.920 -3.197 -2.549 1.00 63.03 106 PRO A N 1
ATOM 839 C CA . PRO A 1 106 ? -15.464 -3.014 -3.928 1.00 63.03 106 PRO A CA 1
ATOM 840 C C . PRO A 1 106 ? -15.878 -1.644 -4.486 1.00 63.03 106 PRO A C 1
ATOM 842 O O . PRO A 1 106 ? -15.130 -1.056 -5.254 1.00 63.03 106 PRO A O 1
ATOM 845 N N . ASP A 1 107 ? -17.008 -1.105 -4.025 1.00 66.88 107 ASP A N 1
ATOM 846 C CA . ASP A 1 107 ? -17.592 0.156 -4.499 1.00 66.88 107 ASP A CA 1
ATOM 847 C C . ASP A 1 107 ? -16.905 1.403 -3.907 1.00 66.88 107 ASP A C 1
ATOM 849 O O . ASP A 1 107 ? -17.017 2.494 -4.457 1.00 66.88 107 ASP A O 1
ATOM 853 N N . ARG A 1 108 ? -16.188 1.267 -2.776 1.00 67.44 108 ARG A N 1
ATOM 854 C CA . ARG A 1 108 ? -15.563 2.400 -2.055 1.00 67.44 108 ARG A CA 1
ATOM 855 C C . ARG A 1 108 ? -14.049 2.466 -2.176 1.00 67.44 108 ARG A C 1
ATOM 857 O O . ARG A 1 108 ? -13.489 3.558 -2.240 1.00 67.44 108 ARG A O 1
ATOM 864 N N . ASP A 1 109 ? -13.384 1.317 -2.136 1.00 69.19 109 ASP A N 1
ATOM 865 C CA . ASP A 1 109 ? -11.931 1.209 -2.269 1.00 69.19 109 ASP A CA 1
ATOM 866 C C . ASP A 1 109 ? -11.602 -0.134 -2.948 1.00 69.19 109 ASP A C 1
ATOM 868 O O . ASP A 1 109 ? -11.172 -1.086 -2.280 1.00 69.19 109 ASP A O 1
ATOM 872 N N . PRO A 1 110 ? -11.835 -0.248 -4.275 1.00 75.94 110 PRO A N 1
ATOM 873 C CA . PRO A 1 110 ? -11.610 -1.491 -5.010 1.00 75.94 110 PRO A CA 1
ATOM 874 C C . PRO A 1 110 ? -10.162 -1.975 -4.890 1.00 75.94 110 PRO A C 1
ATOM 876 O O . PRO A 1 110 ? -9.916 -3.177 -4.829 1.00 75.94 110 PRO A O 1
ATOM 879 N N . TYR A 1 111 ? -9.196 -1.060 -4.753 1.00 78.62 111 TYR A N 1
ATOM 880 C CA . TYR A 1 111 ? -7.794 -1.396 -4.505 1.00 78.62 111 TYR A CA 1
ATOM 881 C C . TYR A 1 111 ? -7.609 -2.139 -3.168 1.00 78.62 111 TYR A C 1
ATOM 883 O O . TYR A 1 111 ? -6.976 -3.200 -3.122 1.00 78.62 111 TYR A O 1
ATOM 891 N N . ARG A 1 112 ? -8.154 -1.625 -2.053 1.00 77.50 112 ARG A N 1
ATOM 892 C CA . ARG A 1 112 ? -8.040 -2.302 -0.749 1.00 77.50 112 ARG A CA 1
ATOM 893 C C . ARG A 1 112 ? -8.950 -3.521 -0.627 1.00 77.50 112 ARG A C 1
ATOM 895 O O . ARG A 1 112 ? -8.550 -4.452 0.078 1.00 77.50 112 ARG A O 1
ATOM 902 N N . TYR A 1 113 ? -10.112 -3.549 -1.289 1.00 84.50 113 TYR A N 1
ATOM 903 C CA . TYR A 1 113 ? -10.907 -4.775 -1.412 1.00 84.50 113 TYR A CA 1
ATOM 904 C C . TYR A 1 113 ? -10.066 -5.852 -2.097 1.00 84.50 113 TYR A C 1
ATOM 906 O O . TYR A 1 113 ? -9.875 -6.921 -1.524 1.00 84.50 113 TYR A O 1
ATOM 914 N N . LEU A 1 114 ? -9.493 -5.554 -3.269 1.00 86.69 114 LEU A N 1
ATOM 915 C CA . LEU A 1 114 ? -8.684 -6.497 -4.041 1.00 86.69 114 LEU A CA 1
ATOM 916 C C . LEU A 1 114 ? -7.471 -6.983 -3.240 1.00 86.69 114 LEU A C 1
ATOM 918 O O . LEU A 1 114 ? -7.198 -8.180 -3.212 1.00 86.69 114 LEU A O 1
ATOM 922 N N . TYR A 1 115 ? -6.800 -6.092 -2.498 1.00 89.38 115 TYR A N 1
ATOM 923 C CA . TYR A 1 115 ? -5.737 -6.484 -1.568 1.00 89.38 115 TYR A CA 1
ATOM 924 C C . TYR A 1 115 ? -6.234 -7.448 -0.482 1.00 89.38 115 TYR A C 1
ATOM 926 O O . TYR A 1 115 ? -5.569 -8.449 -0.219 1.00 89.38 115 TYR A O 1
ATOM 934 N N . LYS A 1 116 ? -7.378 -7.174 0.167 1.00 86.81 116 LYS A N 1
ATOM 935 C CA . LYS A 1 116 ? -7.955 -8.075 1.182 1.00 86.81 116 LYS A CA 1
ATOM 936 C C . LYS A 1 116 ? -8.316 -9.423 0.552 1.00 86.81 116 LYS A C 1
ATOM 938 O O . LYS A 1 116 ? -7.863 -10.456 1.031 1.00 86.81 116 LYS A O 1
ATOM 943 N N . ARG A 1 117 ? -9.064 -9.401 -0.551 1.00 92.50 117 ARG A N 1
ATOM 944 C CA . ARG A 1 117 ? -9.563 -10.584 -1.253 1.00 92.50 117 ARG A CA 1
ATOM 945 C C . ARG A 1 117 ? -8.426 -11.478 -1.740 1.00 92.50 117 ARG A C 1
ATOM 947 O O . ARG A 1 117 ? -8.465 -12.679 -1.489 1.00 92.50 117 ARG A O 1
ATOM 954 N N . ALA A 1 118 ? -7.388 -10.896 -2.340 1.00 94.12 118 ALA A N 1
ATOM 955 C CA . ALA A 1 118 ? -6.169 -11.612 -2.691 1.00 94.12 118 ALA A CA 1
ATOM 956 C C . ALA A 1 118 ? -5.446 -12.143 -1.443 1.00 94.12 118 ALA A C 1
ATOM 958 O O . ALA A 1 118 ? -5.068 -13.307 -1.420 1.00 94.12 118 ALA A O 1
ATOM 959 N N . ALA A 1 119 ? -5.296 -11.354 -0.373 1.00 94.06 119 ALA A N 1
ATOM 960 C CA . ALA A 1 119 ? -4.651 -11.824 0.857 1.00 94.06 119 ALA A CA 1
ATOM 961 C C . ALA A 1 119 ? -5.352 -13.044 1.473 1.00 94.06 119 ALA A C 1
ATOM 963 O O . ALA A 1 119 ? -4.678 -13.916 2.015 1.00 94.06 119 ALA A O 1
ATOM 964 N N . ASP A 1 120 ? -6.681 -13.093 1.406 1.00 91.38 120 ASP A N 1
ATOM 965 C CA . ASP A 1 120 ? -7.481 -14.195 1.931 1.00 91.38 120 ASP A CA 1
ATOM 966 C C . ASP A 1 120 ? -7.367 -15.427 1.006 1.00 91.38 120 ASP A C 1
ATOM 968 O O . ASP A 1 120 ? -6.967 -16.494 1.468 1.00 91.38 120 ASP A O 1
ATOM 972 N N . ILE A 1 121 ? -7.541 -15.257 -0.314 1.00 96.75 121 ILE A N 1
ATOM 973 C CA . ILE A 1 121 ? -7.363 -16.324 -1.323 1.00 96.75 121 ILE A CA 1
ATOM 974 C C . ILE A 1 121 ? -5.963 -16.951 -1.282 1.00 96.75 121 ILE A C 1
ATOM 976 O O . ILE A 1 121 ? -5.840 -18.171 -1.368 1.00 96.75 121 ILE A O 1
ATOM 980 N N . LEU A 1 122 ? -4.907 -16.143 -1.149 1.00 95.88 122 LEU A N 1
ATOM 981 C CA . LEU A 1 122 ? -3.531 -16.644 -1.108 1.00 95.88 122 LEU A CA 1
ATOM 982 C C . LEU A 1 122 ? -3.226 -17.409 0.188 1.00 95.88 122 LEU A C 1
ATOM 984 O O . LEU A 1 122 ? -2.374 -18.288 0.167 1.00 95.88 122 LEU A O 1
ATOM 988 N N . ARG A 1 123 ? -3.899 -17.108 1.310 1.00 94.44 123 ARG A N 1
ATOM 989 C CA . ARG A 1 123 ? -3.760 -17.891 2.556 1.00 94.44 123 ARG A CA 1
ATOM 990 C C . ARG A 1 123 ? -4.485 -19.234 2.498 1.00 94.44 123 ARG A C 1
ATOM 992 O O . ARG A 1 123 ? -4.059 -20.163 3.168 1.00 94.44 123 ARG A O 1
ATOM 999 N N . GLU A 1 124 ? -5.563 -19.315 1.724 1.00 95.06 124 GLU A N 1
ATOM 1000 C CA . GLU A 1 124 ? -6.325 -20.544 1.460 1.00 95.06 124 GLU A CA 1
ATOM 1001 C C . GLU A 1 124 ? -5.736 -21.395 0.319 1.00 95.06 124 GLU A C 1
ATOM 1003 O O . GLU A 1 124 ? -6.332 -22.402 -0.060 1.00 95.06 124 GLU A O 1
ATOM 1008 N N . SER A 1 125 ? -4.624 -20.975 -0.292 1.00 96.06 125 SER A N 1
ATOM 1009 C CA . SER A 1 125 ? -4.022 -21.688 -1.418 1.00 96.06 125 SER A CA 1
ATOM 1010 C C . SER A 1 125 ? -3.080 -22.794 -0.951 1.00 96.06 125 SER A C 1
ATOM 1012 O O . SER A 1 125 ? -2.180 -22.555 -0.151 1.00 96.06 125 SER A O 1
ATOM 1014 N N . GLU A 1 126 ? -3.224 -23.985 -1.527 1.00 94.44 126 GLU A N 1
ATOM 1015 C CA . GLU A 1 126 ? -2.276 -25.093 -1.345 1.00 94.44 126 GLU A CA 1
ATOM 1016 C C . GLU A 1 126 ? -0.984 -24.896 -2.160 1.00 94.44 126 GLU A C 1
ATOM 1018 O O . GLU A 1 126 ? 0.065 -25.432 -1.810 1.00 94.44 126 GLU A O 1
ATOM 1023 N N . THR A 1 127 ? -1.040 -24.106 -3.240 1.00 94.44 127 THR A N 1
ATOM 1024 C CA . THR A 1 127 ? 0.076 -23.905 -4.184 1.00 94.44 127 THR A CA 1
ATOM 1025 C C . THR A 1 127 ? 0.883 -22.633 -3.928 1.00 94.44 127 THR A C 1
ATOM 1027 O O . THR A 1 127 ? 1.962 -22.466 -4.499 1.00 94.44 127 THR A O 1
ATOM 1030 N N . ILE A 1 128 ? 0.384 -21.723 -3.083 1.00 96.19 128 ILE A N 1
ATOM 1031 C CA . ILE A 1 128 ? 1.045 -20.450 -2.778 1.00 96.19 128 ILE A CA 1
ATOM 1032 C C . ILE A 1 128 ? 1.287 -20.336 -1.278 1.00 96.19 128 ILE A C 1
ATOM 1034 O O . ILE A 1 128 ? 0.372 -20.235 -0.468 1.00 96.19 128 ILE A O 1
ATOM 1038 N N . TYR A 1 129 ? 2.561 -20.266 -0.914 1.00 96.69 129 TYR A N 1
ATOM 1039 C CA . TYR A 1 129 ? 3.001 -20.053 0.453 1.00 96.69 129 TYR A CA 1
ATOM 1040 C C . TYR A 1 129 ? 2.881 -18.573 0.799 1.00 96.69 129 TYR A C 1
ATOM 1042 O O . TYR A 1 129 ? 3.265 -17.703 0.013 1.00 96.69 129 TYR A O 1
ATOM 1050 N N . THR A 1 130 ? 2.405 -18.265 2.004 1.00 95.81 130 THR A N 1
ATOM 1051 C CA . THR A 1 130 ? 2.303 -16.886 2.494 1.00 95.81 130 THR A CA 1
ATOM 1052 C C . THR A 1 130 ? 3.000 -16.712 3.836 1.00 95.81 130 THR A C 1
ATOM 1054 O O . THR A 1 130 ? 3.108 -17.638 4.637 1.00 95.81 130 THR A O 1
ATOM 1057 N N . ARG A 1 131 ? 3.496 -15.500 4.095 1.00 93.31 131 ARG A N 1
ATOM 1058 C CA . ARG A 1 131 ? 4.063 -15.116 5.391 1.00 93.31 131 ARG A CA 1
ATOM 1059 C C . ARG A 1 131 ? 3.806 -13.650 5.704 1.00 93.31 131 ARG A C 1
ATOM 1061 O O . ARG A 1 131 ? 3.627 -12.819 4.813 1.00 93.31 131 ARG A O 1
ATOM 1068 N N . ARG A 1 132 ? 3.847 -13.301 6.988 1.00 87.81 132 ARG A N 1
ATOM 1069 C CA . ARG A 1 132 ? 3.760 -11.905 7.429 1.00 87.81 132 ARG A CA 1
ATOM 1070 C C . ARG A 1 132 ? 5.038 -11.148 7.048 1.00 87.81 132 ARG A C 1
ATOM 1072 O O . ARG A 1 132 ? 6.142 -11.625 7.303 1.00 87.81 132 ARG A O 1
ATOM 1079 N N . ALA A 1 133 ? 4.890 -9.971 6.449 1.00 80.00 133 ALA A N 1
ATOM 1080 C CA . ALA A 1 133 ? 6.017 -9.099 6.128 1.00 80.00 133 ALA A CA 1
ATOM 1081 C C . ALA A 1 133 ? 6.602 -8.455 7.407 1.00 80.00 133 ALA A C 1
ATOM 1083 O O . ALA A 1 133 ? 5.817 -8.108 8.297 1.00 80.00 133 ALA A O 1
ATOM 1084 N N . PRO A 1 134 ? 7.929 -8.206 7.493 1.00 69.50 134 PRO A N 1
ATOM 1085 C CA . PRO A 1 134 ? 8.529 -7.476 8.618 1.00 69.50 134 PRO A CA 1
ATOM 1086 C C . PRO A 1 134 ? 7.938 -6.069 8.783 1.00 69.50 134 PRO A C 1
ATOM 1088 O O . PRO A 1 134 ? 7.654 -5.623 9.891 1.00 69.50 134 PRO A O 1
ATOM 1091 N N . VAL A 1 135 ? 7.677 -5.392 7.660 1.00 63.84 135 VAL A N 1
ATOM 1092 C CA . VAL A 1 135 ? 6.981 -4.103 7.607 1.00 63.84 135 VAL A CA 1
ATOM 1093 C C . VAL A 1 135 ? 5.567 -4.342 7.075 1.00 63.84 135 VAL A C 1
ATOM 1095 O O . VAL A 1 135 ? 5.397 -4.609 5.891 1.00 63.84 135 VAL A O 1
ATOM 1098 N N . LYS A 1 136 ? 4.569 -4.283 7.973 1.00 67.81 136 LYS A N 1
ATOM 1099 C CA . LYS A 1 136 ? 3.103 -4.374 7.743 1.00 67.81 136 LYS A CA 1
ATOM 1100 C C . LYS A 1 136 ? 2.659 -4.839 6.338 1.00 67.81 136 LYS A C 1
ATOM 1102 O O . LYS A 1 136 ? 2.408 -4.017 5.454 1.00 67.81 136 LYS A O 1
ATOM 1107 N N . GLY A 1 137 ? 2.417 -6.138 6.180 1.00 84.25 137 GLY A N 1
ATOM 1108 C CA . GLY A 1 137 ? 1.822 -6.691 4.962 1.00 84.25 137 GLY A CA 1
ATOM 1109 C C . GLY A 1 137 ? 1.810 -8.217 4.933 1.00 84.25 137 GLY A C 1
ATOM 1110 O O . GLY A 1 137 ? 2.194 -8.871 5.908 1.00 84.25 137 GLY A O 1
ATOM 1111 N N . LEU A 1 138 ? 1.379 -8.760 3.795 1.00 90.88 138 LEU A N 1
ATOM 1112 C CA . LEU A 1 138 ? 1.548 -10.163 3.426 1.00 90.88 138 LEU A CA 1
ATOM 1113 C C . LEU A 1 138 ? 2.620 -10.248 2.332 1.00 90.88 138 LEU A C 1
ATOM 1115 O O . LEU A 1 138 ? 2.570 -9.479 1.371 1.00 90.88 138 LEU A O 1
ATOM 1119 N N . ASN A 1 139 ? 3.552 -11.188 2.467 1.00 95.38 139 ASN A N 1
ATOM 1120 C CA . ASN A 1 139 ? 4.410 -11.631 1.372 1.00 95.38 139 ASN A CA 1
ATOM 1121 C C . ASN A 1 139 ? 3.992 -13.043 0.956 1.00 95.38 139 ASN A C 1
ATOM 1123 O O . ASN A 1 139 ? 3.518 -13.815 1.791 1.00 95.38 139 ASN A O 1
ATOM 1127 N N . PHE A 1 140 ? 4.207 -13.385 -0.308 1.00 96.75 140 PHE A N 1
ATOM 1128 C CA . PHE A 1 140 ? 3.849 -14.678 -0.880 1.00 96.75 140 PHE A CA 1
ATOM 1129 C C . PHE A 1 140 ? 4.950 -15.218 -1.806 1.00 96.75 140 PHE A C 1
ATOM 1131 O O . PHE A 1 140 ? 5.854 -14.475 -2.205 1.00 96.75 140 PHE A O 1
ATOM 1138 N N . SER A 1 141 ? 4.908 -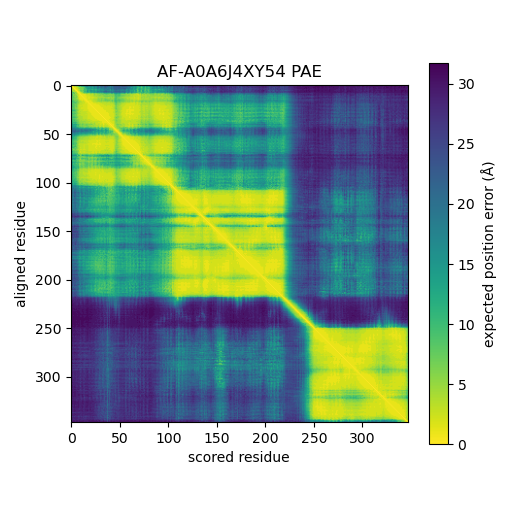16.520 -2.090 1.00 96.50 141 SER A N 1
ATOM 1139 C CA . SER A 1 141 ? 5.760 -17.198 -3.073 1.00 96.50 141 SER A CA 1
ATOM 1140 C C . SER A 1 141 ? 5.152 -18.538 -3.512 1.00 96.50 141 SER A C 1
ATOM 1142 O O . SER A 1 141 ? 4.390 -19.154 -2.775 1.00 96.50 141 SER A O 1
ATOM 1144 N N . VAL A 1 142 ? 5.552 -19.014 -4.691 1.00 94.94 142 VAL A N 1
ATOM 1145 C CA . VAL A 1 142 ? 5.239 -20.342 -5.259 1.00 94.94 142 VAL A CA 1
ATOM 1146 C C . VAL A 1 142 ? 6.102 -21.480 -4.678 1.00 94.94 142 VAL A C 1
ATOM 1148 O O . VAL A 1 142 ? 5.963 -22.641 -5.050 1.00 94.94 142 VAL A O 1
ATOM 1151 N N . HIS A 1 143 ? 7.022 -21.162 -3.764 1.00 92.06 143 HIS A N 1
ATOM 1152 C CA . HIS A 1 143 ? 7.861 -22.127 -3.045 1.00 92.06 143 HIS A CA 1
ATOM 1153 C C . HIS A 1 143 ? 7.877 -21.814 -1.540 1.00 92.06 143 HIS A C 1
ATOM 1155 O O . HIS A 1 143 ? 7.605 -20.670 -1.174 1.00 92.06 143 HIS A O 1
ATOM 1161 N N . PRO A 1 144 ? 8.244 -22.761 -0.655 1.00 86.75 144 PRO A N 1
ATOM 1162 C CA . PRO A 1 144 ? 8.397 -22.476 0.774 1.00 86.75 144 PRO A CA 1
ATOM 1163 C C . PRO A 1 144 ? 9.734 -21.775 1.080 1.00 86.75 144 PRO A C 1
ATOM 1165 O O . PRO A 1 144 ? 9.786 -20.765 1.786 1.00 86.75 144 PRO A O 1
ATOM 1168 N N . GLU A 1 145 ? 10.833 -22.258 0.499 1.00 86.25 145 GLU A N 1
ATOM 1169 C CA . GLU A 1 145 ? 12.181 -21.721 0.704 1.00 86.25 145 GLU A CA 1
ATOM 1170 C C . GLU A 1 145 ? 12.461 -20.532 -0.218 1.00 86.25 145 GLU A C 1
ATOM 1172 O O . GLU A 1 145 ? 12.656 -20.703 -1.421 1.00 86.25 145 GLU A O 1
ATOM 1177 N N . ASN A 1 146 ? 12.528 -19.316 0.332 1.00 89.12 146 ASN A N 1
ATOM 1178 C CA . ASN A 1 146 ? 12.809 -18.118 -0.462 1.00 89.12 146 ASN A CA 1
ATOM 1179 C C . ASN A 1 146 ? 13.599 -17.064 0.311 1.00 89.12 146 ASN A C 1
ATOM 1181 O O . ASN A 1 146 ? 13.502 -16.946 1.536 1.00 89.12 146 ASN A O 1
ATOM 1185 N N . ARG A 1 147 ? 14.305 -16.213 -0.436 1.00 87.81 147 ARG A N 1
ATOM 1186 C CA . ARG A 1 147 ? 15.004 -15.041 0.101 1.00 87.81 147 ARG A CA 1
ATOM 1187 C C . ARG A 1 147 ? 14.077 -13.815 0.137 1.00 87.81 147 ARG A C 1
ATOM 1189 O O . ARG A 1 147 ? 13.241 -13.661 -0.754 1.00 87.81 147 ARG A O 1
ATOM 1196 N N . PRO A 1 148 ? 14.179 -12.934 1.148 1.00 87.94 148 PRO A N 1
ATOM 1197 C CA . PRO A 1 148 ? 13.524 -11.631 1.091 1.00 87.94 148 PRO A CA 1
ATOM 1198 C C . PRO A 1 148 ? 14.118 -10.785 -0.045 1.00 87.94 148 PRO A C 1
ATOM 1200 O O . PRO A 1 148 ? 15.321 -10.842 -0.298 1.00 87.94 148 PRO A O 1
ATOM 1203 N N . ILE A 1 149 ? 13.276 -9.975 -0.682 1.00 87.62 149 ILE A N 1
ATOM 1204 C CA . ILE A 1 149 ? 13.676 -8.909 -1.610 1.00 87.62 149 ILE A CA 1
ATOM 1205 C C . ILE A 1 149 ? 13.154 -7.561 -1.089 1.00 87.62 149 ILE A C 1
ATOM 1207 O O . ILE A 1 149 ? 12.195 -7.551 -0.308 1.00 87.62 149 ILE A O 1
ATOM 1211 N N . PRO A 1 150 ? 13.777 -6.426 -1.462 1.00 83.50 150 PRO A N 1
ATOM 1212 C CA . PRO A 1 150 ? 13.174 -5.114 -1.243 1.00 83.50 150 PRO A CA 1
ATOM 1213 C C . PRO A 1 150 ? 11.849 -4.985 -2.025 1.00 83.50 150 PRO A C 1
ATOM 1215 O O . PRO A 1 150 ? 11.665 -5.702 -3.011 1.00 83.50 150 PRO A O 1
ATOM 1218 N N . PRO A 1 151 ? 10.942 -4.073 -1.624 1.00 82.81 151 PRO A N 1
ATOM 1219 C CA . PRO A 1 151 ? 9.753 -3.747 -2.410 1.00 82.81 151 PRO A CA 1
ATOM 1220 C C . PRO A 1 151 ? 10.119 -3.278 -3.820 1.00 82.81 151 PRO A C 1
ATOM 1222 O O . PRO A 1 151 ? 11.100 -2.548 -4.000 1.00 82.81 151 PRO A O 1
ATOM 1225 N N . LEU A 1 152 ? 9.317 -3.671 -4.806 1.00 84.06 152 LEU A N 1
ATOM 1226 C CA . LEU A 1 152 ? 9.572 -3.367 -6.212 1.00 84.06 152 LEU A CA 1
ATOM 1227 C C . LEU A 1 152 ? 9.377 -1.875 -6.528 1.00 84.06 152 LEU A C 1
ATOM 1229 O O . LEU A 1 152 ? 8.567 -1.169 -5.918 1.00 84.06 152 LEU A O 1
ATOM 1233 N N . THR A 1 153 ? 10.137 -1.366 -7.497 1.00 79.06 153 THR A N 1
ATOM 1234 C CA . THR A 1 153 ? 9.970 0.006 -7.992 1.00 79.06 153 THR A CA 1
ATOM 1235 C C . THR A 1 153 ? 8.857 0.080 -9.042 1.00 79.06 153 THR A C 1
ATOM 1237 O O . THR A 1 153 ? 8.508 -0.926 -9.654 1.00 79.06 153 THR A O 1
ATOM 1240 N N . ARG A 1 154 ? 8.305 1.275 -9.315 1.00 72.19 154 ARG A N 1
ATOM 1241 C CA . ARG A 1 154 ? 7.315 1.438 -10.400 1.00 72.19 154 ARG A CA 1
ATOM 1242 C C . ARG A 1 154 ? 7.896 1.037 -11.766 1.00 72.19 154 ARG A C 1
ATOM 1244 O O . ARG A 1 154 ? 7.159 0.511 -12.589 1.00 72.19 154 ARG A O 1
ATOM 1251 N N . GLU A 1 155 ? 9.201 1.231 -11.974 1.00 75.12 155 GLU A N 1
ATOM 1252 C CA . GLU A 1 155 ? 9.917 0.816 -13.191 1.00 75.12 155 GLU A CA 1
ATOM 1253 C C . GLU A 1 155 ? 10.135 -0.707 -13.261 1.00 75.12 155 GLU A C 1
ATOM 1255 O O . GLU A 1 155 ? 10.114 -1.275 -14.353 1.00 75.12 155 GLU A O 1
ATOM 1260 N N . ASP A 1 156 ? 10.302 -1.389 -12.120 1.00 82.44 156 ASP A N 1
ATOM 1261 C CA . ASP A 1 156 ? 10.329 -2.857 -12.077 1.00 82.44 156 ASP A CA 1
ATOM 1262 C C . ASP A 1 156 ? 8.944 -3.417 -12.426 1.00 82.44 156 ASP A C 1
ATOM 1264 O O . ASP A 1 156 ? 8.829 -4.230 -13.344 1.00 82.44 156 ASP A O 1
ATOM 1268 N N . LEU A 1 157 ? 7.895 -2.927 -11.750 1.00 81.62 157 LEU A N 1
ATOM 1269 C CA . LEU A 1 157 ? 6.503 -3.347 -11.954 1.00 81.62 157 LEU A CA 1
ATOM 1270 C C . LEU A 1 157 ? 6.058 -3.144 -13.407 1.00 81.62 157 LEU A C 1
ATOM 1272 O O . LEU A 1 157 ? 5.562 -4.080 -14.023 1.00 81.62 157 LEU A O 1
ATOM 1276 N N . ALA A 1 158 ? 6.300 -1.961 -13.980 1.00 78.00 158 ALA A N 1
ATOM 1277 C CA . ALA A 1 158 ? 5.948 -1.652 -15.368 1.00 78.00 158 ALA A CA 1
ATOM 1278 C C . ALA A 1 158 ? 6.707 -2.506 -16.403 1.00 78.00 158 ALA A C 1
ATOM 1280 O O . ALA A 1 158 ? 6.290 -2.589 -17.553 1.00 78.00 158 ALA A O 1
ATOM 1281 N N . SER A 1 159 ? 7.812 -3.149 -16.011 1.00 85.06 159 SER A N 1
ATOM 1282 C CA . SER A 1 159 ? 8.564 -4.055 -16.885 1.00 85.06 159 SER A CA 1
ATOM 1283 C C . SER A 1 159 ? 8.172 -5.527 -16.776 1.00 85.06 159 SER A C 1
ATOM 1285 O O . SER A 1 159 ? 8.742 -6.356 -17.484 1.00 85.06 159 SER A O 1
ATOM 1287 N N . ILE A 1 160 ? 7.207 -5.862 -15.918 1.00 88.06 160 ILE A N 1
ATOM 1288 C CA . ILE A 1 160 ? 6.598 -7.190 -15.870 1.00 88.06 160 ILE A CA 1
ATOM 1289 C C . ILE A 1 160 ? 5.417 -7.174 -16.853 1.00 88.06 160 ILE A C 1
ATOM 1291 O O . ILE A 1 160 ? 4.398 -6.551 -16.555 1.00 88.06 160 ILE A O 1
ATOM 1295 N N . PRO A 1 161 ? 5.521 -7.820 -18.030 1.00 86.88 161 PRO A N 1
ATOM 1296 C CA . PRO A 1 161 ? 4.469 -7.752 -19.038 1.00 86.88 161 PRO A CA 1
ATOM 1297 C C . PRO A 1 161 ? 3.219 -8.494 -18.565 1.00 86.88 161 PRO A C 1
ATOM 1299 O O . PRO A 1 161 ? 3.328 -9.530 -17.902 1.00 86.88 161 PRO A O 1
ATOM 1302 N N . TRP A 1 162 ? 2.041 -8.008 -18.952 1.00 87.81 162 TRP A N 1
ATOM 1303 C CA . TRP A 1 162 ? 0.779 -8.692 -18.676 1.00 87.81 162 TRP A CA 1
ATOM 1304 C C . TRP A 1 162 ? 0.747 -10.098 -19.315 1.00 87.81 162 TRP A C 1
ATOM 1306 O O . TRP A 1 162 ? 1.191 -10.246 -20.457 1.00 87.81 162 TRP A O 1
ATOM 1316 N N . PRO A 1 163 ? 0.251 -11.141 -18.622 1.00 90.62 163 PRO A N 1
ATOM 1317 C CA . PRO A 1 163 ? 0.135 -12.477 -19.196 1.00 90.62 163 PRO A CA 1
ATOM 1318 C C . PRO A 1 163 ? -0.961 -12.532 -20.268 1.00 90.62 163 PRO A C 1
ATOM 1320 O O . PRO A 1 163 ? -2.138 -12.289 -19.998 1.00 90.62 163 PRO A O 1
ATOM 1323 N N . THR A 1 164 ? -0.587 -12.899 -21.492 1.00 84.56 164 THR A N 1
ATOM 1324 C CA . THR A 1 164 ? -1.536 -13.147 -22.582 1.00 84.56 164 THR A CA 1
ATOM 1325 C C . THR A 1 164 ? -2.358 -14.411 -22.311 1.00 84.56 164 THR A C 1
ATOM 1327 O O . THR A 1 164 ? -1.828 -15.427 -21.870 1.00 84.56 164 THR A O 1
ATOM 1330 N N . GLY A 1 165 ? -3.671 -14.351 -22.552 1.00 80.88 165 GLY A N 1
ATOM 1331 C CA . GLY A 1 165 ? -4.588 -15.498 -22.440 1.00 80.88 165 GLY A CA 1
ATOM 1332 C C . GLY A 1 165 ? -4.979 -15.938 -21.019 1.00 80.88 165 GLY A C 1
ATOM 1333 O O . GLY A 1 165 ? -5.934 -16.693 -20.880 1.00 80.88 165 GLY A O 1
ATOM 1334 N N . LEU A 1 166 ? -4.307 -15.452 -19.970 1.00 84.69 166 LEU A N 1
ATOM 1335 C CA . LEU A 1 166 ? -4.583 -15.830 -18.573 1.00 84.69 166 LEU A CA 1
ATOM 1336 C C . LEU A 1 166 ? -5.885 -15.206 -18.037 1.00 84.69 166 LEU A C 1
ATOM 1338 O O . LEU A 1 166 ? -6.601 -15.825 -17.255 1.00 84.69 166 LEU A O 1
ATOM 1342 N N . VAL A 1 167 ? -6.231 -13.998 -18.495 1.00 82.19 167 VAL A N 1
ATOM 1343 C CA . VAL A 1 167 ? -7.515 -13.341 -18.201 1.00 82.19 167 VAL A CA 1
ATOM 1344 C C . VAL A 1 167 ? -8.100 -12.814 -19.507 1.00 82.19 167 VAL A C 1
ATOM 1346 O O . VAL A 1 167 ? -7.434 -12.069 -20.222 1.00 82.19 167 VAL A O 1
ATOM 1349 N N . ALA A 1 168 ? -9.340 -13.197 -19.819 1.00 77.00 168 ALA A N 1
ATOM 1350 C CA . ALA A 1 168 ? -9.987 -12.859 -21.091 1.00 77.00 168 ALA A CA 1
ATOM 1351 C C . ALA A 1 168 ? -10.362 -11.370 -21.231 1.00 77.00 168 ALA A C 1
ATOM 1353 O O . ALA A 1 168 ? -10.462 -10.870 -22.348 1.00 77.00 168 ALA A O 1
ATOM 1354 N N . VAL A 1 169 ? -10.578 -10.662 -20.115 1.00 80.31 169 VAL A N 1
ATOM 1355 C CA . VAL A 1 169 ? -10.990 -9.248 -20.084 1.00 80.31 169 VAL A CA 1
ATOM 1356 C C . VAL A 1 169 ? -10.214 -8.510 -18.993 1.00 80.31 169 VAL A C 1
ATOM 1358 O O . VAL A 1 169 ? -10.136 -8.980 -17.859 1.00 80.31 169 VAL A O 1
ATOM 1361 N N . LEU A 1 170 ? -9.662 -7.337 -19.314 1.00 81.38 170 LEU A N 1
ATOM 1362 C CA . LEU A 1 170 ? -8.902 -6.490 -18.382 1.00 81.38 170 LEU A CA 1
ATOM 1363 C C . LEU A 1 170 ? -9.819 -5.579 -17.550 1.00 81.38 170 LEU A C 1
ATOM 1365 O O . LEU A 1 170 ? -9.698 -4.358 -17.588 1.00 81.38 170 LEU A O 1
ATOM 1369 N N . ASN A 1 171 ? -10.758 -6.166 -16.805 1.00 83.25 171 ASN A N 1
ATOM 1370 C CA . ASN A 1 171 ? -11.652 -5.430 -15.908 1.00 83.25 171 ASN A CA 1
ATOM 1371 C C . ASN A 1 171 ? -11.608 -5.982 -14.474 1.00 83.25 171 ASN A C 1
ATOM 1373 O O . ASN A 1 171 ? -11.142 -7.094 -14.226 1.00 83.25 171 ASN A O 1
ATOM 1377 N N . TYR A 1 172 ? -12.095 -5.195 -13.514 1.00 83.44 172 TYR A N 1
ATOM 1378 C CA . TYR A 1 172 ? -12.060 -5.558 -12.096 1.00 83.44 172 TYR A CA 1
ATOM 1379 C C . TYR A 1 172 ? -12.745 -6.905 -11.802 1.00 83.44 172 TYR A C 1
ATOM 1381 O O . TYR A 1 172 ? -12.203 -7.736 -11.077 1.00 83.44 172 TYR A O 1
ATOM 1389 N N . GLU A 1 173 ? -13.909 -7.155 -12.402 1.00 86.88 173 GLU A N 1
ATOM 1390 C CA . GLU A 1 173 ? -14.736 -8.343 -12.156 1.00 86.88 173 GLU A CA 1
ATOM 1391 C C . GLU A 1 173 ? -14.095 -9.653 -12.626 1.00 86.88 173 GLU A C 1
ATOM 1393 O O . GLU A 1 173 ? -14.221 -10.681 -11.957 1.00 86.88 173 GLU A O 1
ATOM 1398 N N . ALA A 1 174 ? -13.412 -9.639 -13.773 1.00 88.44 174 ALA A N 1
ATOM 1399 C CA . ALA A 1 174 ? -12.678 -10.792 -14.283 1.00 88.44 174 ALA A CA 1
ATOM 1400 C C . ALA A 1 174 ? -11.466 -11.109 -13.397 1.00 88.44 174 ALA A C 1
ATOM 1402 O O . ALA A 1 174 ? -11.197 -12.274 -13.100 1.00 88.44 174 ALA A O 1
ATOM 1403 N N . ILE A 1 175 ? -10.778 -10.063 -12.932 1.00 89.38 175 ILE A N 1
ATOM 1404 C CA . ILE A 1 175 ? -9.566 -10.152 -12.113 1.00 89.38 175 ILE A CA 1
ATOM 1405 C C . ILE A 1 175 ? -9.873 -10.603 -10.689 1.00 89.38 175 ILE A C 1
ATOM 1407 O O . ILE A 1 175 ? -9.132 -11.403 -10.139 1.00 89.38 175 ILE A O 1
ATOM 1411 N N . ASN A 1 176 ? -10.979 -10.150 -10.096 1.00 90.56 176 ASN A N 1
ATOM 1412 C CA . ASN A 1 176 ? -11.366 -10.427 -8.707 1.00 90.56 176 ASN A CA 1
ATOM 1413 C C . ASN A 1 176 ? -11.825 -11.891 -8.454 1.00 90.56 176 ASN A C 1
ATOM 1415 O O . ASN A 1 176 ? -12.275 -12.247 -7.359 1.00 90.56 176 ASN A O 1
ATOM 1419 N N . ARG A 1 177 ? -11.728 -12.769 -9.462 1.00 94.50 177 ARG A N 1
ATOM 1420 C CA . ARG A 1 177 ? -12.068 -14.200 -9.381 1.00 94.50 177 ARG A CA 1
ATOM 1421 C C . ARG A 1 177 ? -10.938 -14.996 -8.717 1.00 94.50 177 ARG A C 1
ATOM 1423 O O . ARG A 1 177 ? -9.765 -14.695 -8.914 1.00 94.50 177 ARG A O 1
ATOM 1430 N N . LYS A 1 178 ? -11.279 -16.064 -7.974 1.00 95.50 178 LYS A N 1
ATOM 1431 C CA . LYS A 1 178 ? -10.289 -16.888 -7.241 1.00 95.50 178 LYS A CA 1
ATOM 1432 C C . LYS A 1 178 ? -9.196 -17.453 -8.156 1.00 95.50 178 LYS A C 1
ATOM 1434 O O . LYS A 1 178 ? -8.029 -17.292 -7.828 1.00 95.50 178 LYS A O 1
ATOM 1439 N N . ALA A 1 179 ? -9.571 -18.053 -9.289 1.00 95.19 179 ALA A N 1
ATOM 1440 C CA . ALA A 1 179 ? -8.615 -18.587 -10.265 1.00 95.19 179 ALA A CA 1
ATOM 1441 C C . ALA A 1 179 ? -7.689 -17.485 -10.808 1.00 95.19 179 ALA A C 1
ATOM 1443 O O . ALA A 1 179 ? -6.487 -17.541 -10.581 1.00 95.19 179 ALA A O 1
ATOM 1444 N N . ALA A 1 180 ? -8.261 -16.410 -11.367 1.00 95.44 180 ALA A N 1
ATOM 1445 C CA . ALA A 1 180 ? -7.498 -15.286 -11.911 1.00 95.44 180 ALA A CA 1
ATOM 1446 C C . ALA A 1 180 ? -6.492 -14.693 -10.904 1.00 95.44 180 ALA A C 1
ATOM 1448 O O . ALA A 1 180 ? -5.350 -14.442 -11.271 1.00 95.44 180 ALA A O 1
ATOM 1449 N N . LEU A 1 181 ? -6.864 -14.517 -9.628 1.00 96.75 181 LEU A N 1
ATOM 1450 C CA . LEU A 1 181 ? -5.934 -14.029 -8.600 1.00 96.75 181 LEU A CA 1
ATOM 1451 C C . LEU A 1 181 ? -4.796 -15.008 -8.282 1.00 96.75 181 LEU A C 1
ATOM 1453 O O . LEU A 1 181 ? -3.681 -14.555 -8.021 1.00 96.75 181 LEU A O 1
ATOM 1457 N N . LEU A 1 182 ? -5.052 -16.319 -8.294 1.00 97.38 182 LEU A N 1
ATOM 1458 C CA . LEU A 1 182 ? -4.019 -17.341 -8.093 1.00 97.38 182 LEU A CA 1
ATOM 1459 C C . LEU A 1 182 ? -3.064 -17.400 -9.291 1.00 97.38 182 LEU A C 1
ATOM 1461 O O . LEU A 1 182 ? -1.850 -17.346 -9.103 1.00 97.38 182 LEU A O 1
ATOM 1465 N N . ASP A 1 183 ? -3.610 -17.423 -10.505 1.00 96.69 183 ASP A N 1
ATOM 1466 C CA . ASP A 1 183 ? -2.850 -17.496 -11.754 1.00 96.69 183 ASP A CA 1
ATOM 1467 C C . ASP A 1 183 ? -1.996 -16.230 -11.966 1.00 96.69 183 ASP A C 1
ATOM 1469 O O . ASP A 1 183 ? -0.814 -16.310 -12.313 1.00 96.69 183 ASP A O 1
ATOM 1473 N N . LEU A 1 184 ? -2.548 -15.043 -11.674 1.00 96.75 184 LEU A N 1
ATOM 1474 C CA . LEU A 1 184 ? -1.806 -13.776 -11.691 1.00 96.75 184 LEU A CA 1
ATOM 1475 C C . LEU A 1 184 ? -0.710 -13.737 -10.621 1.00 96.75 184 LEU A C 1
ATOM 1477 O O . LEU A 1 184 ? 0.380 -13.234 -10.894 1.00 96.75 184 LEU A O 1
ATOM 1481 N N . ALA A 1 185 ? -0.969 -14.257 -9.417 1.00 97.81 185 ALA A N 1
ATOM 1482 C CA . ALA A 1 185 ? 0.029 -14.315 -8.353 1.00 97.81 185 ALA A CA 1
ATOM 1483 C C . ALA A 1 185 ? 1.194 -15.251 -8.715 1.00 97.81 185 ALA A C 1
ATOM 1485 O O . ALA A 1 185 ? 2.353 -14.858 -8.569 1.00 97.81 185 ALA A O 1
ATOM 1486 N N . ASP A 1 186 ? 0.908 -16.448 -9.232 1.00 97.00 186 ASP A N 1
ATOM 1487 C CA . ASP A 1 186 ? 1.916 -17.395 -9.720 1.00 97.00 186 ASP A CA 1
ATOM 1488 C C . ASP A 1 186 ? 2.760 -16.793 -10.857 1.00 97.00 186 ASP A C 1
ATOM 1490 O O . ASP A 1 186 ? 3.993 -16.751 -10.763 1.00 97.00 186 ASP A O 1
ATOM 1494 N N . TYR A 1 187 ? 2.109 -16.238 -11.885 1.00 97.38 187 TYR A N 1
ATOM 1495 C CA . TYR A 1 187 ? 2.786 -15.584 -13.004 1.00 97.38 187 TYR A CA 1
ATOM 1496 C C . TYR A 1 187 ? 3.678 -14.425 -12.535 1.00 97.38 187 TYR A C 1
ATOM 1498 O O . TYR A 1 187 ? 4.855 -14.349 -12.903 1.00 97.38 187 TYR A O 1
ATOM 1506 N N . PHE A 1 188 ? 3.152 -13.539 -11.686 1.00 97.12 188 PHE A N 1
ATOM 1507 C CA . PHE A 1 188 ? 3.893 -12.397 -11.155 1.00 97.12 188 PHE A CA 1
ATOM 1508 C C . PHE A 1 188 ? 5.097 -12.849 -10.321 1.00 97.12 188 PHE A C 1
ATOM 1510 O O . PHE A 1 188 ? 6.211 -12.375 -10.544 1.00 97.12 188 PHE A O 1
ATOM 1517 N N . ALA A 1 189 ? 4.920 -13.825 -9.424 1.00 96.50 189 ALA A N 1
ATOM 1518 C CA . ALA A 1 189 ? 6.010 -14.380 -8.625 1.00 96.50 189 ALA A CA 1
ATOM 1519 C C . ALA A 1 189 ? 7.111 -15.000 -9.501 1.00 96.50 189 ALA A C 1
ATOM 1521 O O . ALA A 1 189 ? 8.293 -14.738 -9.268 1.00 96.50 189 ALA A O 1
ATOM 1522 N N . LYS A 1 190 ? 6.745 -15.750 -10.551 1.00 95.50 190 LYS A N 1
ATOM 1523 C CA . LYS A 1 190 ? 7.690 -16.310 -11.534 1.00 95.50 190 LYS A CA 1
ATOM 1524 C C . LYS A 1 190 ? 8.452 -15.221 -12.293 1.00 95.50 190 LYS A C 1
ATOM 1526 O O . LYS A 1 190 ? 9.668 -15.328 -12.451 1.00 95.50 190 LYS A O 1
ATOM 1531 N N . ARG A 1 191 ? 7.784 -14.141 -12.716 1.00 95.75 191 ARG A N 1
ATOM 1532 C CA . ARG A 1 191 ? 8.434 -12.999 -13.390 1.00 95.75 191 ARG A CA 1
ATOM 1533 C C . ARG A 1 191 ? 9.402 -12.246 -12.475 1.00 95.75 191 ARG A C 1
ATOM 1535 O O . ARG A 1 191 ? 10.514 -11.940 -12.902 1.00 95.75 191 ARG A O 1
ATOM 1542 N N . VAL A 1 192 ? 9.030 -12.007 -11.216 1.00 95.25 192 VAL A N 1
ATOM 1543 C CA . VAL A 1 192 ? 9.915 -11.373 -10.223 1.00 95.25 192 VAL A CA 1
ATOM 1544 C C . VAL A 1 192 ? 11.108 -12.281 -9.896 1.00 95.25 192 VAL A C 1
ATOM 1546 O O . VAL A 1 192 ? 12.244 -11.811 -9.870 1.00 95.25 192 VAL A O 1
ATOM 1549 N N . ALA A 1 193 ? 10.893 -13.590 -9.732 1.00 94.12 193 ALA A N 1
ATOM 1550 C CA . ALA A 1 193 ? 11.969 -14.564 -9.543 1.00 94.12 193 ALA A CA 1
ATOM 1551 C C . ALA A 1 193 ? 12.963 -14.575 -10.718 1.00 94.12 193 ALA A C 1
ATOM 1553 O O . ALA A 1 193 ? 14.176 -14.583 -10.493 1.00 94.12 193 ALA A O 1
ATOM 1554 N N . ALA A 1 194 ? 12.464 -14.512 -11.959 1.00 92.31 194 ALA A N 1
ATOM 1555 C CA . ALA A 1 194 ? 13.286 -14.435 -13.165 1.00 92.31 194 ALA A CA 1
ATOM 1556 C C . ALA A 1 194 ? 14.133 -13.152 -13.210 1.00 92.31 194 ALA A C 1
ATOM 1558 O O . ALA A 1 194 ? 15.349 -13.233 -13.391 1.00 92.31 194 ALA A O 1
ATOM 1559 N N . ALA A 1 195 ? 13.532 -11.988 -12.936 1.00 88.62 195 ALA A N 1
ATOM 1560 C CA . ALA A 1 195 ? 14.247 -10.711 -12.839 1.00 88.62 195 ALA A CA 1
ATOM 1561 C C . ALA A 1 195 ? 15.316 -10.692 -11.721 1.00 88.62 195 ALA A C 1
ATOM 1563 O O . ALA A 1 195 ? 16.304 -9.970 -11.819 1.00 88.62 195 ALA A O 1
ATOM 1564 N N . TRP A 1 196 ? 15.173 -11.536 -10.692 1.00 88.75 196 TRP A N 1
ATOM 1565 C CA . TRP A 1 196 ? 16.171 -11.750 -9.634 1.00 88.75 196 TRP A CA 1
ATOM 1566 C C . TRP A 1 196 ? 17.153 -12.908 -9.926 1.00 88.75 196 TRP A C 1
ATOM 1568 O O . TRP A 1 196 ? 17.836 -13.393 -9.018 1.00 88.75 196 TRP A O 1
ATOM 1578 N N . GLY A 1 197 ? 17.270 -13.333 -11.189 1.00 88.94 197 GLY A N 1
ATOM 1579 C CA . GLY A 1 197 ? 18.201 -14.373 -11.639 1.00 88.94 197 GLY A CA 1
ATOM 1580 C C . GLY A 1 197 ? 17.712 -15.789 -11.337 1.00 88.94 197 GLY A C 1
ATOM 1581 O O . GLY A 1 197 ? 18.474 -16.597 -10.806 1.00 88.94 197 GLY A O 1
ATOM 1582 N N . ASN A 1 198 ? 16.432 -16.060 -11.616 1.00 90.50 198 ASN A N 1
ATOM 1583 C CA . ASN A 1 198 ? 15.722 -17.315 -11.322 1.00 90.50 198 ASN A CA 1
ATOM 1584 C C . ASN A 1 198 ? 15.808 -17.746 -9.844 1.00 90.50 198 ASN A C 1
ATOM 1586 O O . ASN A 1 198 ? 15.837 -18.933 -9.515 1.00 90.50 198 ASN A O 1
ATOM 1590 N N . ARG A 1 199 ? 15.861 -16.775 -8.926 1.00 88.56 199 ARG A N 1
ATOM 1591 C CA . ARG A 1 199 ? 15.956 -17.034 -7.483 1.00 88.56 199 ARG A CA 1
ATOM 1592 C C . ARG A 1 199 ? 14.573 -17.122 -6.857 1.00 88.56 199 ARG A C 1
ATOM 1594 O O . ARG A 1 199 ? 13.711 -16.293 -7.120 1.00 88.56 199 ARG A O 1
ATOM 1601 N N . ARG A 1 200 ? 14.400 -18.078 -5.942 1.00 92.62 200 ARG A N 1
ATOM 1602 C CA . ARG A 1 200 ? 13.212 -18.191 -5.086 1.00 92.62 200 ARG A CA 1
ATOM 1603 C C . ARG A 1 200 ? 13.125 -16.971 -4.153 1.00 92.62 200 ARG A C 1
ATOM 1605 O O . ARG A 1 200 ? 14.013 -16.773 -3.313 1.00 92.62 200 ARG A O 1
ATOM 1612 N N . VAL A 1 201 ? 12.095 -16.137 -4.312 1.00 94.00 201 VAL A N 1
ATOM 1613 C CA . VAL A 1 201 ? 11.956 -14.827 -3.644 1.00 94.00 201 VAL A CA 1
ATOM 1614 C C . VAL A 1 201 ? 10.586 -14.632 -2.989 1.00 94.00 201 VAL A C 1
ATOM 1616 O O . VAL A 1 201 ? 9.570 -15.104 -3.483 1.00 94.00 201 VAL A O 1
ATOM 1619 N N . TRP A 1 202 ? 10.564 -13.917 -1.862 1.00 95.31 202 TRP A N 1
ATOM 1620 C CA . TRP A 1 202 ? 9.337 -13.522 -1.163 1.00 95.31 202 TRP A CA 1
ATOM 1621 C C . TRP A 1 202 ? 8.813 -12.183 -1.680 1.00 95.31 202 TRP A C 1
ATOM 1623 O O . TRP A 1 202 ? 9.298 -11.133 -1.251 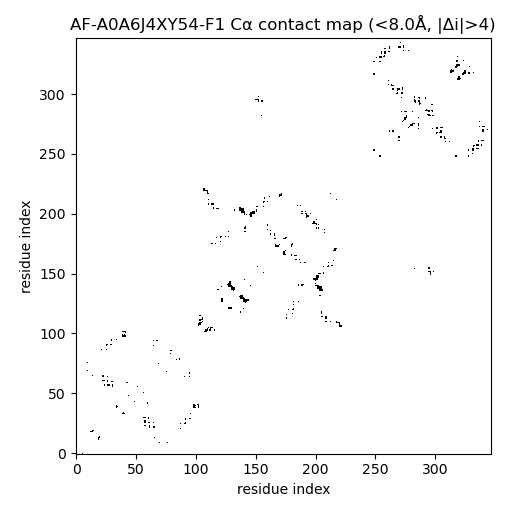1.00 95.31 202 TRP A O 1
ATOM 1633 N N . VAL A 1 203 ? 7.787 -12.216 -2.524 1.00 94.81 203 VAL A N 1
ATOM 1634 C CA . VAL A 1 203 ? 7.193 -11.026 -3.149 1.00 94.81 203 VAL A CA 1
ATOM 1635 C C . VAL A 1 203 ? 6.151 -10.398 -2.220 1.00 94.81 203 VAL A C 1
ATOM 1637 O O . VAL A 1 203 ? 5.430 -11.111 -1.524 1.00 94.81 203 VAL A O 1
ATOM 1640 N N . ALA A 1 204 ? 6.066 -9.067 -2.158 1.00 94.50 204 ALA A N 1
ATOM 1641 C CA . ALA A 1 204 ? 5.036 -8.390 -1.373 1.00 94.50 204 ALA A CA 1
ATOM 1642 C C . ALA A 1 204 ? 3.688 -8.416 -2.110 1.00 94.50 204 ALA A C 1
ATOM 1644 O O . ALA A 1 204 ? 3.613 -8.067 -3.285 1.00 94.50 204 ALA A O 1
ATOM 1645 N N . LEU A 1 205 ? 2.591 -8.736 -1.414 1.00 95.44 205 LEU A N 1
ATOM 1646 C CA . LEU A 1 205 ? 1.248 -8.700 -2.008 1.00 95.44 205 LEU A CA 1
ATOM 1647 C C . LEU A 1 205 ? 0.889 -7.303 -2.538 1.00 95.44 205 LEU A C 1
ATOM 1649 O O . LEU A 1 205 ? 0.218 -7.177 -3.555 1.00 95.44 205 LEU A O 1
ATOM 1653 N N . ARG A 1 206 ? 1.378 -6.239 -1.891 1.00 91.19 206 ARG A N 1
ATOM 1654 C CA . ARG A 1 206 ? 1.160 -4.864 -2.366 1.00 91.19 206 ARG A CA 1
ATOM 1655 C C . ARG A 1 206 ? 1.742 -4.640 -3.763 1.00 91.19 206 ARG A C 1
ATOM 1657 O O . ARG A 1 206 ? 1.147 -3.905 -4.539 1.00 91.19 206 ARG A O 1
ATOM 1664 N N . ASP A 1 207 ? 2.856 -5.287 -4.083 1.00 93.31 207 ASP A N 1
ATOM 1665 C CA . ASP A 1 207 ? 3.514 -5.141 -5.379 1.00 93.31 207 ASP A CA 1
ATOM 1666 C C . ASP A 1 207 ? 2.706 -5.845 -6.482 1.00 93.31 207 ASP A C 1
ATOM 1668 O O . ASP A 1 207 ? 2.556 -5.282 -7.563 1.00 93.31 207 ASP A O 1
ATOM 1672 N N . LEU A 1 208 ? 2.070 -6.988 -6.176 1.00 96.25 208 LEU A N 1
ATOM 1673 C CA . LEU A 1 208 ? 1.094 -7.635 -7.065 1.00 96.25 208 LEU A CA 1
ATOM 1674 C C . LEU A 1 208 ? -0.120 -6.727 -7.331 1.00 96.25 208 LEU A C 1
ATOM 1676 O O . LEU A 1 208 ? -0.480 -6.520 -8.486 1.00 96.25 208 LEU A O 1
ATOM 1680 N N . ILE A 1 209 ? -0.734 -6.151 -6.288 1.00 93.12 209 ILE A N 1
ATOM 1681 C CA . ILE A 1 209 ? -1.905 -5.267 -6.464 1.00 93.12 209 ILE A CA 1
ATOM 1682 C C . ILE A 1 209 ? -1.526 -3.976 -7.210 1.00 93.12 209 ILE A C 1
ATOM 1684 O O . ILE A 1 209 ? -2.274 -3.527 -8.075 1.00 93.12 209 ILE A O 1
ATOM 1688 N N . ASN A 1 210 ? -0.347 -3.408 -6.934 1.00 85.00 210 ASN A N 1
ATOM 1689 C CA . ASN A 1 210 ? 0.185 -2.270 -7.687 1.00 85.00 210 ASN A CA 1
ATOM 1690 C C . ASN A 1 210 ? 0.362 -2.600 -9.171 1.00 85.00 210 ASN A C 1
ATOM 1692 O O . ASN A 1 210 ? -0.026 -1.793 -10.006 1.00 85.00 210 ASN A O 1
ATOM 1696 N N . TRP A 1 211 ? 0.933 -3.763 -9.498 1.00 92.56 211 TRP A N 1
ATOM 1697 C CA . TRP A 1 211 ? 1.104 -4.202 -10.882 1.00 92.56 211 TRP A CA 1
ATOM 1698 C C . TRP A 1 211 ? -0.237 -4.423 -11.588 1.00 92.56 211 TRP A C 1
ATOM 1700 O O . TRP A 1 211 ? -0.418 -3.914 -12.689 1.00 92.56 211 TRP A O 1
ATOM 1710 N N . ILE A 1 212 ? -1.212 -5.071 -10.939 1.00 91.31 212 ILE A N 1
ATOM 1711 C CA . ILE A 1 212 ? -2.577 -5.192 -11.479 1.00 91.31 212 ILE A CA 1
ATOM 1712 C C . ILE A 1 212 ? -3.157 -3.802 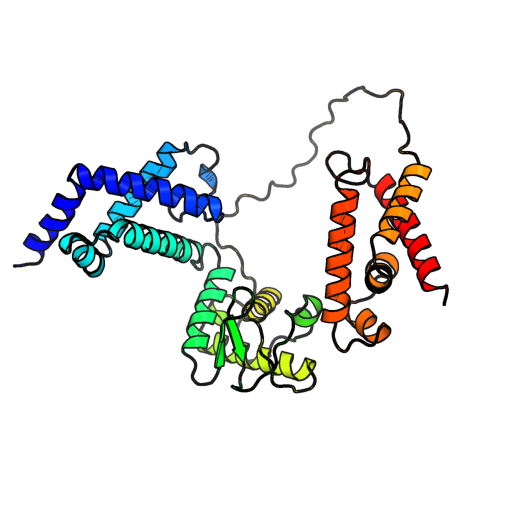-11.792 1.00 91.31 212 I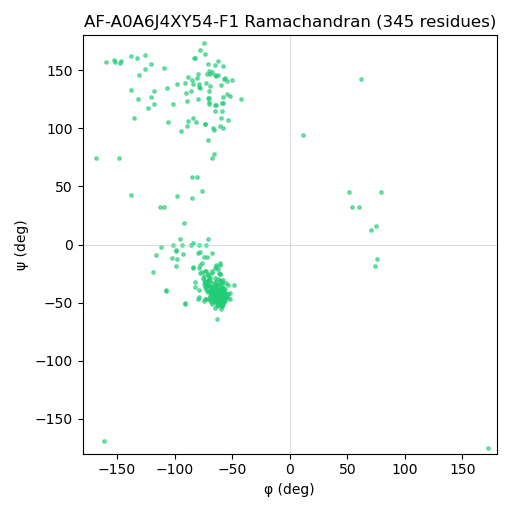LE A C 1
ATOM 1714 O O . ILE A 1 212 ? -3.667 -3.584 -12.888 1.00 91.31 212 ILE A O 1
ATOM 1718 N N . GLY A 1 213 ? -2.998 -2.838 -10.880 1.00 83.25 213 GLY A N 1
ATOM 1719 C CA . GLY A 1 213 ? -3.439 -1.452 -11.071 1.00 83.25 213 GLY A CA 1
ATOM 1720 C C . GLY A 1 213 ? -2.696 -0.649 -12.151 1.00 83.25 213 GLY A C 1
ATOM 1721 O O . GLY A 1 213 ? -3.117 0.466 -12.444 1.00 83.25 213 GLY A O 1
ATOM 1722 N N . LEU A 1 214 ? -1.618 -1.173 -12.755 1.00 76.44 214 LEU A N 1
ATOM 1723 C CA . LEU A 1 214 ? -0.998 -0.582 -13.954 1.00 76.44 214 LEU A CA 1
ATOM 1724 C C . LEU A 1 214 ? -1.692 -1.012 -15.256 1.00 76.44 214 LEU A C 1
ATOM 1726 O O . LEU A 1 214 ? -1.514 -0.351 -16.276 1.00 76.44 214 LEU A O 1
ATOM 1730 N N . HIS A 1 215 ? -2.442 -2.118 -15.234 1.00 80.06 215 HIS A N 1
ATOM 1731 C CA . HIS A 1 215 ? -3.024 -2.750 -16.425 1.00 80.06 215 HIS A CA 1
ATOM 1732 C C . HIS A 1 215 ? -4.555 -2.802 -16.408 1.00 80.06 215 HIS A C 1
ATOM 1734 O O . HIS A 1 215 ? -5.176 -2.907 -17.462 1.00 80.06 215 HIS A O 1
ATOM 1740 N N . VAL A 1 216 ? -5.158 -2.748 -15.221 1.00 81.44 216 VAL A N 1
ATOM 1741 C CA . VAL A 1 216 ? -6.600 -2.876 -15.007 1.00 81.44 216 VAL A CA 1
ATOM 1742 C C . VAL A 1 216 ? -7.096 -1.596 -14.336 1.00 81.44 216 VAL A C 1
ATOM 1744 O O . VAL A 1 216 ? -6.549 -1.222 -13.295 1.00 81.44 216 VAL A O 1
ATOM 1747 N N . PRO A 1 217 ? -8.127 -0.919 -14.877 1.00 74.00 217 PRO A N 1
ATOM 1748 C CA . PRO A 1 217 ? -8.693 0.268 -14.253 1.00 74.00 217 PRO A CA 1
ATOM 1749 C C . PRO A 1 217 ? -9.379 -0.111 -12.935 1.00 74.00 217 PRO A C 1
ATOM 1751 O O . PRO A 1 217 ? -10.512 -0.585 -12.904 1.00 74.00 217 PRO A O 1
ATOM 1754 N N . LEU A 1 218 ? -8.684 0.124 -11.821 1.00 72.06 218 LEU A N 1
ATOM 1755 C CA . LEU A 1 218 ? -9.242 0.068 -10.468 1.00 72.06 218 LEU A CA 1
ATOM 1756 C C . LEU A 1 218 ? -9.979 1.390 -10.177 1.00 72.06 218 LEU A C 1
ATOM 1758 O O . LEU A 1 218 ? -9.596 2.144 -9.283 1.00 72.06 218 LEU A O 1
ATOM 1762 N N . GLN A 1 219 ? -10.976 1.709 -11.009 1.00 57.97 219 GLN A N 1
ATOM 1763 C CA . GLN A 1 219 ? -11.764 2.939 -10.912 1.00 57.97 219 GLN A CA 1
ATOM 1764 C C . GLN A 1 219 ? -12.574 2.982 -9.613 1.00 57.97 219 GLN A C 1
ATOM 1766 O O . GLN A 1 219 ? -13.054 1.962 -9.125 1.00 57.97 219 GLN A O 1
ATOM 1771 N N . HIS A 1 220 ? -12.742 4.187 -9.070 1.00 49.25 220 HIS A N 1
ATOM 1772 C CA . HIS A 1 220 ? -13.682 4.427 -7.984 1.00 49.25 220 HIS A CA 1
ATOM 1773 C C . HIS A 1 220 ? -15.077 4.576 -8.594 1.00 49.25 220 HIS A C 1
ATOM 1775 O O . HIS A 1 220 ? -15.377 5.630 -9.145 1.00 49.25 220 HIS A O 1
ATOM 1781 N N . SER A 1 221 ? -15.937 3.566 -8.459 1.00 34.81 221 SER A N 1
ATOM 1782 C CA . SER A 1 221 ? -17.365 3.670 -8.802 1.00 34.81 221 SER A CA 1
ATOM 1783 C C . SER A 1 221 ? -18.158 4.438 -7.733 1.00 34.81 221 SER A C 1
ATOM 1785 O O . SER A 1 221 ? -19.220 4.003 -7.292 1.00 34.81 221 SER A O 1
ATOM 1787 N N . GLY A 1 222 ? -17.623 5.575 -7.285 1.00 37.59 222 GLY A N 1
ATOM 1788 C CA . GLY A 1 222 ? -18.430 6.603 -6.638 1.00 37.59 222 GLY A CA 1
ATOM 1789 C C . GLY A 1 222 ? -19.106 7.461 -7.711 1.00 37.59 222 GLY A C 1
ATOM 1790 O O . GLY A 1 222 ? -18.621 7.482 -8.845 1.00 37.59 222 GLY A O 1
ATOM 1791 N N . PRO A 1 223 ? -20.184 8.196 -7.385 1.00 34.62 223 PRO A N 1
ATOM 1792 C CA . PRO A 1 223 ? -20.586 9.306 -8.236 1.00 34.62 223 PRO A CA 1
ATOM 1793 C C . PRO A 1 223 ? -19.382 10.235 -8.403 1.00 34.62 223 PRO A C 1
ATOM 1795 O O . PRO A 1 223 ? -18.631 10.453 -7.444 1.00 34.62 223 PRO A O 1
ATOM 1798 N N . GLU A 1 224 ? -19.196 10.769 -9.608 1.00 34.03 224 GLU A N 1
ATOM 1799 C CA . GLU A 1 224 ? -18.230 11.833 -9.844 1.00 34.03 224 GLU A CA 1
ATOM 1800 C C . GLU A 1 224 ? -18.539 12.967 -8.861 1.00 34.03 224 GLU A C 1
ATOM 1802 O O . GLU A 1 224 ? -19.530 13.686 -8.993 1.00 34.03 224 GLU A O 1
ATOM 1807 N N . ALA A 1 225 ? -17.683 13.128 -7.848 1.00 32.78 225 ALA A N 1
ATOM 1808 C CA . ALA A 1 225 ? -17.494 14.437 -7.257 1.00 32.78 225 ALA A CA 1
ATOM 1809 C C . ALA A 1 225 ? -16.972 15.277 -8.416 1.00 32.78 225 ALA A C 1
ATOM 1811 O O . ALA A 1 225 ? -15.832 15.059 -8.829 1.00 32.78 225 ALA A O 1
ATOM 1812 N N . ALA A 1 226 ? -17.865 16.090 -8.989 1.00 29.11 226 ALA A N 1
ATOM 1813 C CA . ALA A 1 226 ? -17.670 16.734 -10.276 1.00 29.11 226 ALA A CA 1
ATOM 1814 C C . ALA A 1 226 ? -16.239 17.257 -10.394 1.00 29.11 226 ALA A C 1
ATOM 1816 O O . ALA A 1 226 ? -15.787 18.021 -9.532 1.00 29.11 226 ALA A O 1
ATOM 1817 N N . GLU A 1 227 ? -15.533 16.852 -11.454 1.00 29.64 227 GLU A N 1
ATOM 1818 C CA . GLU A 1 227 ? -14.397 17.653 -11.885 1.00 29.64 227 GLU A CA 1
ATOM 1819 C C . GLU A 1 227 ? -14.929 19.083 -12.042 1.00 29.64 227 GLU A C 1
ATOM 1821 O O . GLU A 1 227 ? -15.967 19.262 -12.689 1.00 29.64 227 GLU A O 1
ATOM 1826 N N . PRO A 1 228 ? -14.303 20.100 -11.423 1.00 30.05 228 PRO A N 1
ATOM 1827 C CA . PRO A 1 228 ? -14.689 21.472 -11.687 1.00 30.05 228 PRO A CA 1
ATOM 1828 C C . PRO A 1 228 ? -14.470 21.703 -13.179 1.00 30.05 228 PRO A C 1
ATOM 1830 O O . PRO A 1 228 ? -13.325 21.714 -13.637 1.00 30.05 228 PRO A O 1
ATOM 1833 N N . GLU A 1 229 ? -15.567 21.813 -13.932 1.00 27.48 229 GLU A N 1
ATOM 1834 C CA . GLU A 1 229 ? -15.516 22.028 -15.372 1.00 27.48 229 GLU A CA 1
ATOM 1835 C C . GLU A 1 229 ? -14.574 23.187 -15.686 1.00 27.48 229 GLU A C 1
ATOM 1837 O O . GLU A 1 229 ? -14.565 24.214 -14.999 1.00 27.48 229 GLU A O 1
ATOM 1842 N N . ALA A 1 230 ? -13.814 23.041 -16.769 1.00 34.38 230 ALA A N 1
ATOM 1843 C CA . ALA A 1 230 ? -12.948 24.084 -17.291 1.00 34.38 230 ALA A CA 1
ATOM 1844 C C . ALA A 1 230 ? -13.762 25.270 -17.856 1.00 34.38 230 ALA A C 1
ATOM 1846 O O . ALA A 1 230 ? -13.833 25.488 -19.066 1.00 34.38 230 ALA A O 1
ATOM 1847 N N . SER A 1 231 ? -14.330 26.076 -16.961 1.00 28.59 231 SER A N 1
ATOM 1848 C CA . SER A 1 231 ? -14.766 27.450 -17.204 1.00 28.59 231 SER A CA 1
ATOM 1849 C C . SER A 1 231 ? -13.615 28.356 -16.763 1.00 28.59 231 SER A C 1
ATOM 1851 O O . SER A 1 231 ? -13.311 28.441 -15.580 1.00 28.59 231 SER A O 1
ATOM 1853 N N . ARG A 1 232 ? -12.761 28.816 -17.686 1.00 28.56 232 ARG A N 1
ATOM 1854 C CA . ARG A 1 232 ? -12.906 30.054 -18.487 1.00 28.56 232 ARG A CA 1
ATOM 1855 C C . ARG A 1 232 ? -12.947 31.333 -17.632 1.00 28.56 232 ARG A C 1
ATOM 1857 O O . ARG A 1 232 ? -13.415 31.305 -16.502 1.00 28.56 232 ARG A O 1
ATOM 1864 N N . PRO A 1 233 ? -12.329 32.420 -18.125 1.00 30.89 233 PRO A N 1
ATOM 1865 C CA . PRO A 1 233 ? -11.625 33.352 -17.257 1.00 30.89 233 PRO A CA 1
ATOM 1866 C C . PRO A 1 233 ? -12.584 34.162 -16.392 1.00 30.89 233 PRO A C 1
ATOM 1868 O O . PRO A 1 233 ? -13.455 34.857 -16.911 1.00 30.89 233 PRO A O 1
ATOM 1871 N N . VAL A 1 234 ? -12.354 34.134 -15.079 1.00 27.98 234 VAL A N 1
ATOM 1872 C CA . VAL A 1 234 ? -12.797 35.226 -14.214 1.00 27.98 234 VAL A CA 1
ATOM 1873 C C . VAL A 1 234 ? -12.030 36.463 -14.663 1.00 27.98 234 VAL A C 1
ATOM 1875 O O . VAL A 1 234 ? -10.797 36.461 -14.672 1.00 27.98 234 VAL A O 1
ATOM 1878 N N . GLU A 1 235 ? -12.766 37.486 -15.090 1.00 29.25 235 GLU A N 1
ATOM 1879 C CA . GLU A 1 235 ? -12.191 38.751 -15.526 1.00 29.25 235 GLU A CA 1
ATOM 1880 C C . GLU A 1 235 ? -11.286 39.318 -14.435 1.00 29.25 235 GLU A C 1
ATOM 1882 O O . GLU A 1 235 ? -11.654 39.413 -13.262 1.00 29.25 235 GLU A O 1
ATOM 1887 N N . SER A 1 236 ? -10.073 39.686 -14.839 1.00 32.53 236 SER A N 1
ATOM 1888 C CA . SER A 1 236 ? -9.105 40.320 -13.964 1.00 32.53 236 SER A CA 1
ATOM 1889 C C . SER A 1 236 ? -9.624 41.696 -13.557 1.00 32.53 236 SER A C 1
ATOM 1891 O O . SER A 1 236 ? -9.450 42.670 -14.288 1.00 32.53 236 SER A O 1
ATOM 1893 N N . LEU A 1 237 ? -10.221 41.796 -12.367 1.00 26.11 237 LEU A N 1
ATOM 1894 C CA . LEU A 1 237 ? -10.229 43.067 -11.655 1.00 26.11 237 LEU A CA 1
ATOM 1895 C C . LEU A 1 237 ? -8.760 43.459 -11.439 1.00 26.11 237 LEU A C 1
ATOM 1897 O O . LEU A 1 237 ? -8.007 42.663 -10.870 1.00 26.11 237 LEU A O 1
ATOM 1901 N N . PRO A 1 238 ? -8.317 44.629 -11.928 1.00 27.67 238 PRO A N 1
ATOM 1902 C CA . PRO A 1 238 ? -6.924 45.013 -11.818 1.00 27.67 238 PRO A CA 1
ATOM 1903 C C . PRO A 1 238 ? -6.634 45.392 -10.366 1.00 27.67 238 PRO A C 1
ATOM 1905 O O . PRO A 1 238 ? -6.986 46.488 -9.930 1.00 27.67 238 PRO A O 1
ATOM 1908 N N . ASP A 1 239 ? -5.963 44.511 -9.619 1.00 27.06 239 ASP A N 1
ATOM 1909 C CA . ASP A 1 239 ? -5.255 44.955 -8.419 1.00 27.06 239 ASP A CA 1
ATOM 1910 C C . ASP A 1 239 ? -4.043 45.771 -8.882 1.00 27.06 239 ASP A C 1
ATOM 1912 O O . ASP A 1 239 ? -2.969 45.250 -9.192 1.00 27.06 239 ASP A O 1
ATOM 1916 N N . THR A 1 240 ? -4.267 47.076 -9.030 1.00 31.81 240 THR A N 1
ATOM 1917 C CA . THR A 1 240 ? -3.251 48.086 -9.324 1.00 31.81 240 THR A CA 1
ATOM 1918 C C . THR A 1 240 ? -2.279 48.202 -8.151 1.00 31.81 240 THR A C 1
ATOM 1920 O O . THR A 1 240 ? -2.370 49.128 -7.342 1.00 31.81 240 THR A O 1
ATOM 1923 N N . ARG A 1 241 ? -1.354 47.238 -8.074 1.00 30.30 241 ARG A N 1
ATOM 1924 C CA . ARG A 1 241 ? -0.220 47.179 -7.142 1.00 30.30 241 ARG A CA 1
ATOM 1925 C C . ARG A 1 241 ? 1.089 46.715 -7.802 1.00 30.30 241 ARG A C 1
ATOM 1927 O O . ARG A 1 241 ? 1.878 45.992 -7.207 1.00 30.30 241 ARG A O 1
ATOM 1934 N N . THR A 1 242 ? 1.367 47.219 -9.000 1.00 32.56 242 THR A N 1
ATOM 1935 C CA . THR A 1 242 ? 2.694 47.808 -9.284 1.00 32.56 242 THR A CA 1
ATOM 1936 C C . THR A 1 242 ? 2.741 49.149 -8.527 1.00 32.56 242 THR A C 1
ATOM 1938 O O . THR A 1 242 ? 1.732 49.849 -8.509 1.00 32.56 242 THR A O 1
ATOM 1941 N N . ASP A 1 243 ? 3.791 49.620 -7.856 1.00 37.06 243 ASP A N 1
ATOM 1942 C CA . ASP A 1 243 ? 5.206 49.221 -7.706 1.00 37.06 243 ASP A CA 1
ATOM 1943 C C . ASP A 1 243 ? 5.736 49.924 -6.401 1.00 37.06 243 ASP A C 1
ATOM 1945 O O . ASP A 1 243 ? 4.897 50.508 -5.701 1.00 37.06 243 ASP A O 1
ATOM 1949 N N . PRO A 1 244 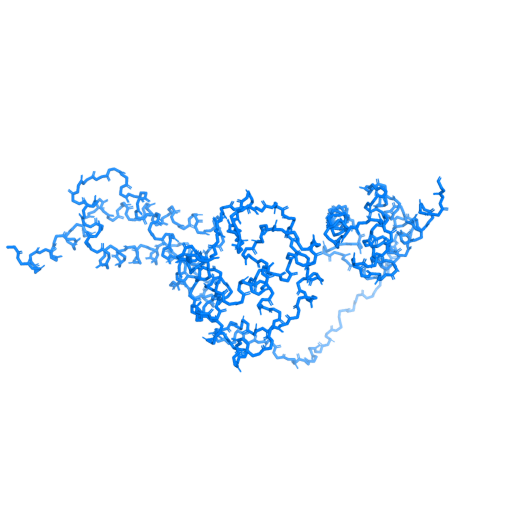? 7.040 50.000 -6.014 1.00 36.59 244 PRO A N 1
ATOM 1950 C CA . PRO A 1 244 ? 8.259 49.352 -6.520 1.00 36.59 244 PRO A CA 1
ATOM 1951 C C . PRO A 1 244 ? 9.188 48.782 -5.409 1.00 36.59 244 PRO A C 1
ATOM 1953 O O . PRO A 1 244 ? 9.866 49.539 -4.711 1.00 36.59 244 PRO A O 1
ATOM 1956 N N . ASN A 1 245 ? 9.283 47.452 -5.261 1.00 34.06 245 ASN A N 1
ATOM 1957 C CA . ASN A 1 245 ? 10.444 46.773 -4.645 1.00 34.06 245 ASN A CA 1
ATOM 1958 C C . ASN A 1 245 ? 10.372 45.252 -4.886 1.00 34.06 245 ASN A C 1
ATOM 1960 O O . ASN A 1 245 ? 10.097 44.459 -3.982 1.00 34.06 245 ASN A O 1
ATOM 1964 N N . GLU A 1 246 ? 10.661 44.827 -6.120 1.00 41.88 246 GLU A N 1
ATOM 1965 C CA . GLU A 1 246 ? 11.258 43.506 -6.312 1.00 41.88 246 GLU A CA 1
ATOM 1966 C C . GLU A 1 246 ? 12.568 43.493 -5.511 1.00 41.88 246 GLU A C 1
ATOM 1968 O O . GLU A 1 246 ? 13.580 44.034 -5.948 1.00 41.88 246 GLU A O 1
ATOM 1973 N N . THR A 1 247 ? 12.568 42.901 -4.315 1.00 45.53 247 THR A N 1
ATOM 1974 C CA . THR A 1 247 ? 13.817 42.376 -3.755 1.00 45.53 247 THR A CA 1
ATOM 1975 C C . THR A 1 247 ? 14.110 41.117 -4.562 1.00 45.53 247 THR A C 1
ATOM 1977 O O . THR A 1 247 ? 13.429 40.118 -4.318 1.00 45.53 247 THR A O 1
ATOM 1980 N N . PRO A 1 248 ? 15.056 41.116 -5.524 1.00 50.91 248 PRO A N 1
ATOM 1981 C CA . PRO A 1 248 ? 15.435 39.873 -6.173 1.00 50.91 248 PRO A CA 1
ATOM 1982 C C . PRO A 1 248 ? 15.915 38.928 -5.077 1.00 50.91 248 PRO A C 1
ATOM 1984 O O . PRO A 1 248 ? 16.786 39.296 -4.276 1.00 50.91 248 PRO A O 1
ATOM 1987 N N . VAL A 1 249 ? 15.346 37.723 -5.012 1.00 55.47 249 VAL A N 1
ATOM 1988 C CA . VAL A 1 249 ? 15.882 36.688 -4.131 1.00 55.47 249 VAL A CA 1
ATOM 1989 C C . VAL A 1 249 ? 17.321 36.480 -4.573 1.00 55.47 249 VAL A C 1
ATOM 1991 O O . VAL A 1 249 ? 17.609 36.154 -5.722 1.00 55.47 249 VAL A O 1
ATOM 1994 N N . ASN A 1 250 ? 18.243 36.821 -3.673 1.00 73.88 250 ASN A N 1
ATOM 1995 C CA . ASN A 1 250 ? 19.631 37.034 -4.047 1.00 73.88 250 ASN A CA 1
ATOM 1996 C C . ASN A 1 250 ? 20.184 35.755 -4.701 1.00 73.88 250 ASN A C 1
ATOM 1998 O O . ASN A 1 250 ? 20.191 34.696 -4.072 1.00 73.88 250 ASN A O 1
ATOM 2002 N N . ALA A 1 251 ? 20.670 35.849 -5.942 1.00 82.38 251 ALA A N 1
ATOM 2003 C CA . ALA A 1 251 ? 21.228 34.704 -6.658 1.00 82.38 251 ALA A CA 1
ATOM 2004 C C . ALA A 1 251 ? 22.358 34.024 -5.855 1.00 82.38 251 ALA A C 1
ATOM 2006 O O . ALA A 1 251 ? 22.444 32.796 -5.836 1.00 82.38 251 ALA A O 1
ATOM 2007 N N . ASP A 1 252 ? 23.137 34.789 -5.076 1.00 81.38 252 ASP A N 1
ATOM 2008 C CA . ASP A 1 252 ? 24.133 34.256 -4.141 1.00 81.38 252 ASP A CA 1
ATOM 2009 C C . ASP A 1 252 ? 23.502 33.421 -3.020 1.00 81.38 252 ASP A C 1
ATOM 2011 O O . ASP A 1 252 ? 24.106 32.459 -2.548 1.00 81.38 252 ASP A O 1
ATOM 2015 N N . PHE A 1 253 ? 22.313 33.793 -2.535 1.00 82.06 253 PHE A N 1
ATOM 2016 C CA . PHE A 1 253 ? 21.577 33.024 -1.529 1.00 82.06 253 PHE A CA 1
ATOM 2017 C C . PHE A 1 253 ? 21.075 31.701 -2.112 1.00 82.06 253 PHE A C 1
ATOM 2019 O O . PHE A 1 253 ? 21.220 30.663 -1.462 1.00 82.06 253 PHE A O 1
ATOM 2026 N N . ILE A 1 254 ? 20.566 31.708 -3.347 1.00 87.81 254 ILE A N 1
ATOM 2027 C CA . ILE A 1 254 ? 20.119 30.490 -4.034 1.00 87.81 254 ILE A CA 1
ATOM 2028 C C . ILE A 1 254 ? 21.313 29.568 -4.336 1.00 87.81 254 ILE A C 1
ATOM 2030 O O . ILE A 1 254 ? 21.259 28.374 -4.031 1.00 87.81 254 ILE A O 1
ATOM 2034 N N . ALA A 1 255 ? 22.430 30.115 -4.823 1.00 85.44 255 ALA A N 1
ATOM 2035 C CA . ALA A 1 255 ? 23.673 29.374 -5.040 1.00 85.44 255 ALA A CA 1
ATOM 2036 C C . ALA A 1 255 ? 24.234 28.782 -3.729 1.00 85.44 255 ALA A C 1
ATOM 2038 O O . ALA A 1 255 ? 24.586 27.600 -3.675 1.00 85.44 255 ALA A O 1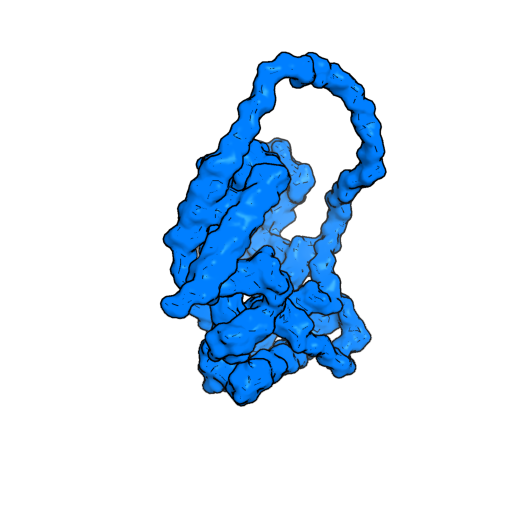
ATOM 2039 N N . LYS A 1 256 ? 24.231 29.549 -2.626 1.00 79.38 256 LYS A N 1
ATOM 2040 C CA . LYS A 1 256 ? 24.580 29.042 -1.283 1.00 79.38 256 LYS A CA 1
ATOM 2041 C C . LYS A 1 256 ? 23.625 27.935 -0.828 1.00 79.38 256 LYS A C 1
ATOM 2043 O O . LYS A 1 256 ? 24.079 26.942 -0.261 1.00 79.38 256 LYS A O 1
ATOM 2048 N N . CYS A 1 257 ? 22.325 28.048 -1.110 1.00 80.75 257 CYS A N 1
ATOM 2049 C CA . CYS A 1 257 ? 21.361 26.985 -0.825 1.00 80.75 257 CYS A CA 1
ATOM 2050 C C . CYS A 1 257 ? 21.644 25.715 -1.639 1.00 80.75 257 CYS A C 1
ATOM 2052 O O . CYS A 1 257 ? 21.567 24.628 -1.070 1.00 80.75 257 CYS A O 1
ATOM 2054 N N . ALA A 1 258 ? 22.031 25.824 -2.913 1.00 90.19 258 ALA A N 1
ATOM 2055 C CA . ALA A 1 258 ? 22.442 24.688 -3.740 1.00 90.19 258 ALA A CA 1
ATOM 2056 C C . ALA A 1 258 ? 23.720 24.002 -3.213 1.00 90.19 258 ALA A C 1
ATOM 2058 O O . ALA A 1 258 ? 23.758 22.775 -3.107 1.00 90.19 258 ALA A O 1
ATOM 2059 N N . ALA A 1 259 ? 24.726 24.771 -2.785 1.00 83.38 259 ALA A N 1
ATOM 2060 C CA . ALA A 1 259 ? 25.933 24.232 -2.148 1.00 83.38 259 ALA A CA 1
ATOM 2061 C C . ALA A 1 259 ? 25.637 23.544 -0.800 1.00 83.38 259 ALA A C 1
ATOM 2063 O O . ALA A 1 259 ? 26.119 22.447 -0.525 1.00 83.38 259 ALA A O 1
ATOM 2064 N N . CYS A 1 260 ? 24.784 24.130 0.044 1.00 73.88 260 CYS A N 1
ATOM 2065 C CA . CYS A 1 260 ? 24.323 23.462 1.263 1.00 73.88 260 CYS A CA 1
ATOM 2066 C C . CYS A 1 260 ? 23.501 22.194 0.958 1.00 73.88 260 CYS A C 1
ATOM 2068 O O . CYS A 1 260 ? 23.620 21.200 1.676 1.00 73.88 260 CYS A O 1
ATOM 2070 N N . ALA A 1 261 ? 22.703 22.204 -0.112 1.00 84.44 261 ALA A N 1
ATOM 2071 C CA . ALA A 1 261 ? 21.893 21.074 -0.550 1.00 84.44 261 ALA A CA 1
ATOM 2072 C C . ALA A 1 261 ? 22.726 19.904 -1.107 1.00 84.44 261 ALA A C 1
ATOM 2074 O O . ALA A 1 261 ? 22.332 18.753 -0.920 1.00 84.44 261 ALA A O 1
ATOM 2075 N N . SER A 1 262 ? 23.885 20.149 -1.730 1.00 89.56 262 SER A N 1
ATOM 2076 C CA . SER A 1 262 ? 24.804 19.070 -2.121 1.00 89.56 262 SER A CA 1
ATOM 2077 C C . SER A 1 262 ? 25.526 18.464 -0.908 1.00 89.56 262 SER A C 1
ATOM 2079 O O . SER A 1 262 ? 25.686 17.245 -0.834 1.00 89.56 262 SER A O 1
ATOM 2081 N N . ASN A 1 263 ? 25.884 19.285 0.087 1.00 81.12 263 ASN A N 1
ATOM 2082 C CA . ASN A 1 263 ? 26.603 18.863 1.296 1.00 81.12 263 ASN A CA 1
ATOM 2083 C C . ASN A 1 263 ? 25.790 17.953 2.239 1.00 81.12 263 ASN A C 1
ATOM 2085 O O . ASN A 1 263 ? 26.374 17.176 2.992 1.00 81.12 263 ASN A O 1
ATOM 2089 N N . ILE A 1 264 ? 24.452 18.007 2.212 1.00 82.31 264 ILE A N 1
ATOM 2090 C CA . ILE A 1 264 ? 23.599 17.097 3.009 1.00 82.31 264 ILE A CA 1
ATOM 2091 C C . ILE A 1 264 ? 23.426 15.703 2.381 1.00 82.31 264 ILE A C 1
ATOM 2093 O O . ILE A 1 264 ? 22.826 14.818 3.006 1.00 82.31 264 ILE A O 1
ATOM 2097 N N . LEU A 1 265 ? 23.915 15.495 1.156 1.00 86.25 265 LEU A N 1
ATOM 2098 C CA . LEU A 1 265 ? 23.887 14.221 0.441 1.00 86.25 265 LEU A CA 1
ATOM 2099 C C . LEU A 1 265 ? 2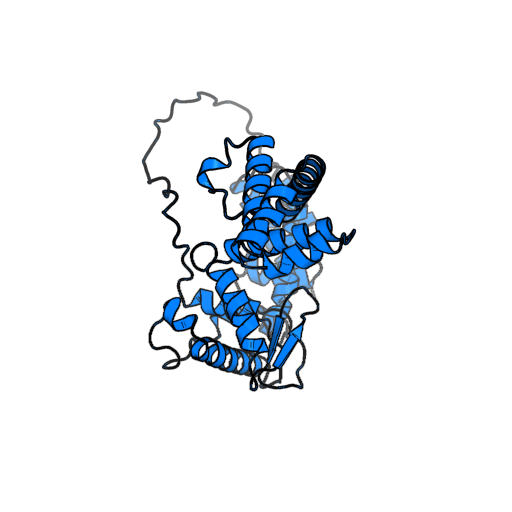5.239 13.510 0.588 1.00 86.25 265 LEU A C 1
ATOM 2101 O O . LEU A 1 265 ? 26.287 14.137 0.471 1.00 86.25 265 LEU A O 1
ATOM 2105 N N . ASN A 1 266 ? 25.230 12.192 0.805 1.00 90.06 266 ASN A N 1
ATOM 2106 C CA . ASN A 1 266 ? 26.455 11.397 0.629 1.00 90.06 266 ASN A CA 1
ATOM 2107 C C . ASN A 1 266 ? 26.717 11.122 -0.858 1.00 90.06 266 ASN A C 1
ATOM 2109 O O . ASN A 1 266 ? 25.830 11.302 -1.687 1.00 90.06 266 ASN A O 1
ATOM 2113 N N . ASP A 1 267 ? 27.903 10.636 -1.205 1.00 93.12 267 ASP A N 1
ATOM 2114 C CA . ASP A 1 267 ? 28.335 10.574 -2.608 1.00 93.12 267 ASP A CA 1
ATOM 2115 C C . ASP A 1 267 ? 27.489 9.623 -3.469 1.00 93.12 267 ASP A C 1
ATOM 2117 O O . ASP A 1 267 ? 27.249 9.900 -4.640 1.00 93.12 267 ASP A O 1
ATOM 2121 N N . ARG A 1 268 ? 26.900 8.571 -2.878 1.00 93.88 268 ARG A N 1
ATOM 2122 C CA . ARG A 1 268 ? 25.920 7.710 -3.569 1.00 93.88 268 ARG A CA 1
ATOM 2123 C C . ARG A 1 268 ? 24.553 8.375 -3.737 1.00 93.88 268 ARG A C 1
ATOM 2125 O O . ARG A 1 268 ? 23.891 8.151 -4.746 1.00 93.88 268 ARG A O 1
ATOM 2132 N N . GLU A 1 269 ? 24.130 9.198 -2.778 1.00 93.62 269 GLU A N 1
ATOM 2133 C CA . GLU A 1 269 ? 22.932 10.042 -2.905 1.00 93.62 269 GLU A CA 1
ATOM 2134 C C . GLU A 1 269 ? 23.139 11.125 -3.984 1.00 93.62 269 GLU A C 1
ATOM 2136 O O . GLU A 1 269 ? 22.253 11.308 -4.817 1.00 93.62 269 GLU A O 1
ATOM 2141 N N . LYS A 1 270 ? 24.317 11.771 -4.031 1.00 94.88 270 LYS A N 1
ATOM 2142 C CA . LYS A 1 270 ? 24.727 12.730 -5.076 1.00 94.88 270 LYS A CA 1
ATOM 2143 C C . LYS A 1 270 ? 24.726 12.090 -6.466 1.00 94.88 270 LYS A C 1
ATOM 2145 O O . LYS A 1 270 ? 24.071 12.605 -7.369 1.00 94.88 270 LYS A O 1
ATOM 2150 N N . GLU A 1 271 ? 25.418 10.958 -6.621 1.00 96.62 271 GLU A N 1
ATOM 2151 C CA . GLU A 1 271 ? 25.573 10.240 -7.891 1.00 96.62 271 GLU A CA 1
ATOM 2152 C C . GLU A 1 271 ? 24.215 9.840 -8.490 1.00 96.62 271 GLU A C 1
ATOM 2154 O O . GLU A 1 271 ? 23.908 10.178 -9.636 1.00 96.62 271 GLU A O 1
ATOM 2159 N N . VAL A 1 272 ? 23.352 9.193 -7.697 1.00 96.69 272 VAL A N 1
ATOM 2160 C CA . VAL A 1 272 ? 22.011 8.797 -8.152 1.00 96.69 272 VAL A CA 1
ATOM 2161 C C . VAL A 1 272 ? 21.137 10.007 -8.471 1.00 96.69 272 VAL A C 1
ATOM 2163 O O . VAL A 1 272 ? 20.442 10.004 -9.491 1.00 96.69 272 VAL A O 1
ATOM 2166 N N . PHE A 1 273 ? 21.136 11.027 -7.606 1.00 96.25 273 PHE A N 1
ATOM 2167 C CA . PHE A 1 273 ? 20.300 12.207 -7.805 1.00 96.25 273 PHE A CA 1
ATOM 2168 C C . PHE A 1 273 ? 20.698 12.948 -9.085 1.00 96.25 273 PHE A C 1
ATOM 2170 O O . PHE A 1 273 ? 19.826 13.262 -9.891 1.00 96.25 273 PHE A O 1
ATOM 2177 N N . TYR A 1 274 ? 21.999 13.138 -9.324 1.00 96.75 274 TYR A N 1
ATOM 2178 C CA . TYR A 1 274 ? 22.519 13.742 -10.548 1.00 96.75 274 TYR A CA 1
ATOM 2179 C C . TYR A 1 274 ? 22.111 12.949 -11.797 1.00 96.75 274 TYR A C 1
ATOM 2181 O O . TYR A 1 274 ? 21.481 13.494 -12.707 1.00 96.75 274 TYR A O 1
ATOM 2189 N N . TYR A 1 275 ? 22.373 11.638 -11.833 1.00 96.69 275 TYR A N 1
ATOM 2190 C CA . TYR A 1 275 ? 22.005 10.825 -12.993 1.00 96.69 275 TYR A CA 1
ATOM 2191 C C . TYR A 1 275 ? 20.494 10.833 -13.275 1.00 96.69 275 TYR A C 1
ATOM 2193 O O . TYR A 1 275 ? 20.095 10.865 -14.440 1.00 96.69 275 TYR A O 1
ATOM 2201 N N . ARG A 1 276 ? 19.640 10.847 -12.241 1.00 96.19 276 ARG A N 1
ATOM 2202 C CA . ARG A 1 276 ? 18.180 10.856 -12.426 1.00 96.19 276 ARG A CA 1
ATOM 2203 C C . ARG A 1 276 ? 17.613 12.233 -12.763 1.00 96.19 276 ARG A C 1
ATOM 2205 O O . ARG A 1 276 ? 16.749 12.334 -13.628 1.00 96.19 276 ARG A O 1
ATOM 2212 N N . ARG A 1 277 ? 18.010 13.274 -12.029 1.00 93.56 277 ARG A N 1
ATOM 2213 C CA . ARG A 1 277 ? 17.363 14.599 -12.058 1.00 93.56 277 ARG A CA 1
ATOM 2214 C C . ARG A 1 277 ? 18.082 15.617 -12.943 1.00 93.56 277 ARG A C 1
ATOM 2216 O O . ARG A 1 277 ? 17.439 16.579 -13.353 1.00 93.56 277 ARG A O 1
ATOM 2223 N N . CYS A 1 278 ? 19.351 15.380 -13.277 1.00 92.44 278 CYS A N 1
ATOM 2224 C CA . CYS A 1 278 ? 20.142 16.230 -14.171 1.00 92.44 278 CYS A CA 1
ATOM 2225 C C . CYS A 1 278 ? 20.371 15.576 -15.543 1.00 92.44 278 CYS A C 1
ATOM 2227 O O . CYS A 1 278 ? 20.261 16.261 -16.553 1.00 92.44 278 CYS A O 1
ATOM 2229 N N . LEU A 1 279 ? 20.640 14.261 -15.600 1.00 92.06 279 LEU A N 1
ATOM 2230 C CA . LEU A 1 279 ? 20.831 13.529 -16.870 1.00 92.06 279 LEU A CA 1
ATOM 2231 C C . LEU A 1 279 ? 19.597 12.748 -17.361 1.00 92.06 279 LEU A C 1
ATOM 2233 O O . LEU A 1 279 ? 19.632 12.189 -18.453 1.00 92.06 279 LEU A O 1
ATOM 2237 N N . GLY A 1 280 ? 18.516 12.684 -16.577 1.00 93.50 280 GLY A N 1
ATOM 2238 C CA . GLY A 1 280 ? 17.256 12.047 -16.984 1.00 93.50 280 GLY A CA 1
ATOM 2239 C C . GLY A 1 280 ? 17.275 10.515 -17.092 1.00 93.50 280 GLY A C 1
ATOM 2240 O O . GLY A 1 280 ? 16.331 9.945 -17.635 1.00 93.50 280 GLY A O 1
ATOM 2241 N N . LEU A 1 281 ? 18.305 9.830 -16.580 1.00 95.50 281 LEU A N 1
ATOM 2242 C CA . LEU A 1 281 ? 18.459 8.379 -16.743 1.00 95.50 281 LEU A CA 1
ATOM 2243 C C . LEU A 1 281 ? 17.381 7.568 -15.992 1.00 95.50 281 LEU A C 1
ATOM 2245 O O . LEU A 1 281 ? 16.915 7.932 -14.902 1.00 95.50 281 LEU A O 1
ATOM 2249 N N . SER A 1 282 ? 17.009 6.409 -16.542 1.00 95.00 282 SER A N 1
ATOM 2250 C CA . SER A 1 282 ? 16.164 5.424 -15.855 1.00 95.00 282 SER A CA 1
ATOM 2251 C C . SER A 1 282 ? 16.875 4.840 -14.627 1.00 95.00 282 SER A C 1
ATOM 2253 O O . SER A 1 282 ? 18.105 4.756 -14.580 1.00 95.00 282 SER A O 1
ATOM 2255 N N . LEU A 1 283 ? 16.130 4.357 -13.624 1.00 92.88 283 LEU A N 1
ATOM 2256 C CA . LEU A 1 283 ? 16.750 3.708 -12.459 1.00 92.88 283 LEU A CA 1
ATOM 2257 C C . LEU A 1 283 ? 17.471 2.407 -12.852 1.00 92.88 283 LEU A C 1
ATOM 2259 O O . LEU A 1 283 ? 18.342 1.942 -12.118 1.00 92.88 283 LEU A O 1
ATOM 2263 N N . LYS A 1 284 ? 17.127 1.827 -14.009 1.00 91.88 284 LYS A N 1
ATOM 2264 C CA . LYS A 1 284 ? 17.803 0.665 -14.599 1.00 91.88 284 LYS A CA 1
ATOM 2265 C C . LYS A 1 284 ? 19.162 1.027 -15.194 1.00 91.88 284 LYS A C 1
ATOM 2267 O O . LYS A 1 284 ? 20.139 0.353 -14.885 1.00 91.88 284 LYS A O 1
ATOM 2272 N N . GLU A 1 285 ? 19.252 2.102 -15.974 1.00 95.06 285 GLU A N 1
ATOM 2273 C CA . GLU A 1 285 ? 20.535 2.604 -16.495 1.00 95.06 285 GLU A CA 1
ATOM 2274 C C . GLU A 1 285 ? 21.460 3.041 -15.355 1.00 95.06 285 GLU A C 1
ATOM 2276 O O . GLU A 1 285 ? 22.643 2.703 -15.352 1.00 95.06 285 GLU A O 1
ATOM 2281 N N . ILE A 1 286 ? 20.908 3.706 -14.334 1.00 95.94 286 ILE A N 1
ATOM 2282 C CA . ILE A 1 286 ? 21.646 4.070 -13.118 1.00 95.94 286 ILE A CA 1
ATOM 2283 C C . ILE A 1 286 ? 22.134 2.817 -12.377 1.00 95.94 286 ILE A C 1
ATOM 2285 O O . ILE A 1 286 ? 23.281 2.778 -11.935 1.00 95.94 286 ILE A O 1
ATOM 2289 N N . ALA A 1 287 ? 21.304 1.770 -12.271 1.00 93.56 287 ALA A N 1
ATOM 2290 C CA . ALA A 1 287 ? 21.710 0.513 -11.646 1.00 93.56 287 ALA A CA 1
ATOM 2291 C C . ALA A 1 287 ? 22.904 -0.117 -12.372 1.00 93.56 287 ALA A C 1
ATOM 2293 O O . ALA A 1 287 ? 23.895 -0.436 -11.720 1.00 93.56 287 ALA A O 1
ATOM 2294 N N . VAL A 1 288 ? 22.847 -0.218 -13.705 1.00 94.62 288 VAL A N 1
ATOM 2295 C CA . VAL A 1 288 ? 23.958 -0.729 -14.525 1.00 94.62 288 VAL A CA 1
ATOM 2296 C C . VAL A 1 288 ? 25.217 0.119 -14.325 1.00 94.62 288 VAL A C 1
ATOM 2298 O O . VAL A 1 288 ? 26.274 -0.429 -14.017 1.00 94.62 288 VAL A O 1
ATOM 2301 N N . ARG A 1 289 ? 25.101 1.450 -14.425 1.00 94.44 289 ARG A N 1
ATOM 2302 C CA . ARG A 1 289 ? 26.230 2.390 -14.314 1.00 94.44 289 ARG A CA 1
ATOM 2303 C C . ARG A 1 289 ? 26.928 2.345 -12.951 1.00 94.44 289 ARG A C 1
ATOM 2305 O O . ARG A 1 289 ? 28.142 2.492 -12.891 1.00 94.44 289 ARG A O 1
ATOM 2312 N N . MET A 1 290 ? 26.181 2.101 -11.875 1.00 93.50 290 MET A N 1
ATOM 2313 C CA . MET A 1 290 ? 26.705 2.009 -10.505 1.00 93.50 290 MET A CA 1
ATOM 2314 C C . MET A 1 290 ? 27.019 0.570 -10.046 1.00 93.50 290 MET A C 1
ATOM 2316 O O . MET A 1 290 ? 27.358 0.359 -8.881 1.00 93.50 290 MET A O 1
ATOM 2320 N N . GLY A 1 291 ? 26.886 -0.437 -10.918 1.00 91.81 291 GLY A N 1
ATOM 2321 C CA . GLY A 1 291 ? 27.155 -1.844 -10.585 1.00 91.81 291 GLY A CA 1
ATOM 2322 C C . GLY A 1 291 ? 26.085 -2.538 -9.724 1.00 91.81 291 GLY A C 1
ATOM 2323 O O . GLY A 1 291 ? 26.334 -3.613 -9.170 1.00 91.81 291 GLY A O 1
ATOM 2324 N N . TYR A 1 292 ? 24.882 -1.969 -9.604 1.00 88.56 292 TYR A N 1
ATOM 2325 C CA . TYR A 1 292 ? 23.746 -2.623 -8.952 1.00 88.56 292 TYR A CA 1
ATOM 2326 C C . TYR A 1 292 ? 23.044 -3.612 -9.886 1.00 88.56 292 TYR A C 1
ATOM 2328 O O . TYR A 1 292 ? 22.832 -3.366 -11.069 1.00 88.56 292 TYR A O 1
ATOM 2336 N N . LYS A 1 293 ? 22.580 -4.726 -9.313 1.00 80.38 293 LYS A N 1
ATOM 2337 C CA . LYS A 1 293 ? 21.845 -5.771 -10.048 1.00 80.38 293 LYS A CA 1
ATOM 2338 C C . LYS A 1 293 ? 20.392 -5.406 -10.372 1.00 80.38 293 LYS A C 1
ATOM 2340 O O . LYS A 1 293 ? 19.771 -6.096 -11.169 1.00 80.38 293 LYS A O 1
ATOM 2345 N N . THR A 1 294 ? 19.830 -4.392 -9.713 1.00 82.69 294 THR A N 1
ATOM 2346 C CA . THR A 1 294 ? 18.408 -4.015 -9.792 1.00 82.69 294 THR A CA 1
ATOM 2347 C C . THR A 1 294 ? 18.220 -2.521 -9.529 1.00 82.69 294 THR A C 1
ATOM 2349 O O . THR A 1 294 ? 19.039 -1.891 -8.855 1.00 82.69 294 THR A O 1
ATOM 2352 N N . SER A 1 295 ? 17.104 -1.963 -10.011 1.00 90.38 295 SER A N 1
ATOM 2353 C CA . SER A 1 295 ? 16.741 -0.547 -9.836 1.00 90.38 295 SER A CA 1
ATOM 2354 C C . SER A 1 295 ? 16.497 -0.146 -8.369 1.00 90.38 295 SER A C 1
ATOM 2356 O O . SER A 1 295 ? 16.581 1.032 -8.015 1.00 90.38 295 SER A O 1
ATOM 2358 N N . SER A 1 296 ? 16.239 -1.123 -7.491 1.00 79.25 296 SER A N 1
ATOM 2359 C CA . SER A 1 296 ? 15.940 -0.911 -6.071 1.00 79.25 296 SER A CA 1
ATOM 2360 C C . SER A 1 296 ? 17.113 -0.298 -5.294 1.00 79.25 296 SER A C 1
ATOM 2362 O O . SER A 1 296 ? 16.884 0.448 -4.344 1.00 79.25 296 SER A O 1
ATOM 2364 N N . GLY A 1 297 ? 18.357 -0.595 -5.698 1.00 88.00 297 GLY A N 1
ATOM 2365 C CA . GLY A 1 297 ? 19.571 -0.016 -5.112 1.00 88.00 297 GLY A CA 1
ATOM 2366 C C . GLY A 1 297 ? 19.624 1.501 -5.317 1.00 88.00 297 GLY A C 1
ATOM 2367 O O . GLY A 1 297 ? 19.505 2.234 -4.334 1.00 88.00 297 GLY A O 1
ATOM 2368 N N . PRO A 1 298 ? 19.698 1.984 -6.573 1.00 94.38 298 PRO A N 1
ATOM 2369 C CA . PRO A 1 298 ? 19.590 3.403 -6.890 1.00 94.38 298 PRO A CA 1
ATOM 2370 C C . PRO A 1 298 ? 18.353 4.057 -6.283 1.00 94.38 298 PRO A C 1
ATOM 2372 O O . PRO A 1 298 ? 18.481 5.089 -5.632 1.00 94.38 298 PRO A O 1
ATOM 2375 N N . LYS A 1 299 ? 17.167 3.440 -6.399 1.00 91.44 299 LYS A N 1
ATOM 2376 C CA . LYS A 1 299 ? 15.942 4.024 -5.837 1.00 91.44 299 LYS A CA 1
ATOM 2377 C C . LYS A 1 299 ? 16.074 4.333 -4.344 1.00 91.44 299 LYS A C 1
ATOM 2379 O O . LYS A 1 299 ? 15.649 5.401 -3.925 1.00 91.44 299 LYS A O 1
ATOM 2384 N N . HIS A 1 300 ? 16.685 3.457 -3.545 1.00 88.69 300 HIS A N 1
ATOM 2385 C CA . HIS A 1 300 ? 16.859 3.723 -2.115 1.00 88.69 300 HIS A CA 1
ATOM 2386 C C . HIS A 1 300 ? 17.665 5.005 -1.843 1.00 88.69 300 HIS A C 1
ATOM 2388 O O . HIS A 1 300 ? 17.316 5.772 -0.944 1.00 88.69 300 HIS A O 1
ATOM 2394 N N . TYR A 1 301 ? 18.720 5.255 -2.621 1.00 93.31 301 TYR A N 1
ATOM 2395 C CA . TYR A 1 301 ? 19.512 6.482 -2.518 1.00 93.31 301 TYR A CA 1
ATOM 2396 C C . TYR A 1 301 ? 18.769 7.699 -3.085 1.00 93.31 301 TYR A C 1
ATOM 2398 O O . TYR A 1 301 ? 18.839 8.765 -2.477 1.00 93.31 301 TYR A O 1
ATOM 2406 N N . LEU A 1 302 ? 17.998 7.543 -4.169 1.00 94.81 302 LEU A N 1
ATOM 2407 C CA . LEU A 1 302 ? 17.154 8.610 -4.716 1.00 94.81 302 LEU A CA 1
ATOM 2408 C C . LEU A 1 302 ? 16.070 9.046 -3.721 1.00 94.81 302 LEU A C 1
ATOM 2410 O O . LEU A 1 302 ? 15.990 10.224 -3.392 1.00 94.81 302 LEU A O 1
ATOM 2414 N N . ASP A 1 303 ? 15.284 8.100 -3.196 1.00 87.56 303 ASP A N 1
ATOM 2415 C CA . ASP A 1 303 ? 14.213 8.355 -2.223 1.00 87.56 303 ASP A CA 1
ATOM 2416 C C . ASP A 1 303 ? 14.774 9.085 -0.981 1.00 87.56 303 ASP A C 1
ATOM 2418 O O . ASP A 1 303 ? 14.142 9.990 -0.431 1.00 87.56 303 ASP A O 1
ATOM 2422 N N . ARG A 1 304 ? 15.993 8.724 -0.548 1.00 87.44 304 ARG A N 1
ATOM 2423 C CA . ARG A 1 304 ? 16.708 9.396 0.548 1.00 87.44 304 ARG A CA 1
ATOM 2424 C C . ARG A 1 304 ? 17.177 10.801 0.184 1.00 87.44 304 ARG A C 1
ATOM 2426 O O . ARG A 1 304 ? 17.004 11.705 1.002 1.00 87.44 304 ARG A O 1
ATOM 2433 N N . ALA A 1 305 ? 17.754 10.988 -1.002 1.00 93.12 305 ALA A N 1
ATOM 2434 C CA . ALA A 1 305 ? 18.193 12.292 -1.486 1.00 93.12 305 ALA A CA 1
ATOM 2435 C C . ALA A 1 305 ? 17.006 13.258 -1.599 1.00 93.12 305 ALA A C 1
ATOM 2437 O O . ALA A 1 305 ? 17.029 14.337 -1.012 1.00 93.12 305 ALA A O 1
ATOM 2438 N N . GLU A 1 306 ? 15.919 12.831 -2.245 1.00 92.25 306 GLU A N 1
ATOM 2439 C CA . GLU A 1 306 ? 14.692 13.617 -2.402 1.00 92.25 306 GLU A CA 1
ATOM 2440 C C . GLU A 1 306 ? 14.043 13.948 -1.051 1.00 92.25 306 GLU A C 1
ATOM 2442 O O . GLU A 1 306 ? 13.627 15.086 -0.832 1.00 92.25 306 GLU A O 1
ATOM 2447 N N . HIS A 1 307 ? 14.019 13.008 -0.099 1.00 85.44 307 HIS A N 1
ATOM 2448 C CA . HIS A 1 307 ? 13.523 13.282 1.252 1.00 85.44 307 HIS A CA 1
ATOM 2449 C C . HIS A 1 307 ? 14.383 14.313 2.004 1.00 85.44 307 HIS A C 1
ATOM 2451 O O . HIS A 1 307 ? 13.839 15.204 2.661 1.00 85.44 307 HIS A O 1
ATOM 2457 N N . ARG A 1 308 ? 15.718 14.221 1.905 1.00 83.00 308 ARG A N 1
ATOM 2458 C CA . ARG A 1 308 ? 16.653 15.179 2.521 1.00 83.00 308 ARG A CA 1
ATOM 2459 C C . ARG A 1 308 ? 16.520 16.571 1.913 1.00 83.00 308 ARG A C 1
ATOM 2461 O O . ARG A 1 308 ? 16.365 17.531 2.662 1.00 83.00 308 ARG A O 1
ATOM 2468 N N . LEU A 1 309 ? 16.511 16.665 0.584 1.00 89.88 309 LEU A N 1
ATOM 2469 C CA . LEU A 1 309 ? 16.351 17.921 -0.149 1.00 89.88 309 LEU A CA 1
ATOM 2470 C C . LEU A 1 309 ? 15.001 18.572 0.161 1.00 89.88 309 LEU A C 1
ATOM 2472 O O . LEU A 1 309 ? 14.969 19.727 0.569 1.00 89.88 309 LEU A O 1
ATOM 2476 N N . ARG A 1 310 ? 13.892 17.821 0.102 1.00 88.50 310 ARG A N 1
ATOM 2477 C CA . ARG A 1 310 ? 12.563 18.334 0.475 1.00 88.50 310 ARG A CA 1
ATOM 2478 C C . ARG A 1 310 ? 12.524 18.855 1.914 1.00 88.50 310 ARG A C 1
ATOM 2480 O O . ARG A 1 310 ? 11.893 19.874 2.172 1.00 88.50 310 ARG A O 1
ATOM 2487 N N . ARG A 1 311 ? 13.182 18.174 2.861 1.00 77.56 311 ARG A N 1
ATOM 2488 C CA . ARG A 1 311 ? 13.264 18.635 4.257 1.00 77.56 311 ARG A CA 1
ATOM 2489 C C . ARG A 1 311 ? 14.124 19.894 4.407 1.00 77.56 311 ARG A C 1
ATOM 2491 O O . ARG A 1 311 ? 13.798 20.724 5.245 1.00 77.56 311 ARG A O 1
ATOM 2498 N N . PHE A 1 312 ? 15.199 20.023 3.632 1.00 82.69 312 PHE A N 1
ATOM 2499 C CA . PHE A 1 312 ? 16.084 21.190 3.643 1.00 82.69 312 PHE A CA 1
ATOM 2500 C C . PHE A 1 312 ? 15.434 22.432 3.017 1.00 82.69 312 PHE A C 1
ATOM 2502 O O . PHE A 1 312 ? 15.596 23.526 3.551 1.00 82.69 312 PHE A O 1
ATOM 2509 N N . LEU A 1 313 ? 14.693 22.252 1.919 1.00 86.94 313 LEU A N 1
ATOM 2510 C CA . LEU A 1 313 ? 14.059 23.332 1.155 1.00 86.94 313 LEU A CA 1
ATOM 2511 C C . LEU A 1 313 ? 12.773 23.870 1.789 1.00 86.94 313 LEU A C 1
ATOM 2513 O O . LEU A 1 313 ? 12.442 25.021 1.557 1.00 86.94 313 LEU A O 1
ATOM 2517 N N . ARG A 1 314 ? 12.074 23.071 2.610 1.00 82.31 314 ARG A N 1
ATOM 2518 C CA . ARG A 1 314 ? 10.778 23.427 3.225 1.00 82.31 314 ARG A CA 1
ATOM 2519 C C . ARG A 1 314 ? 10.752 24.810 3.891 1.00 82.31 314 ARG A C 1
ATOM 2521 O O . ARG A 1 314 ? 9.716 25.455 3.876 1.00 82.31 314 ARG A O 1
ATOM 2528 N N . ASP A 1 315 ? 11.873 25.221 4.479 1.00 75.44 315 ASP A N 1
ATOM 2529 C CA . ASP A 1 315 ? 12.001 26.458 5.254 1.00 75.44 315 ASP A CA 1
ATOM 2530 C C . ASP A 1 315 ? 12.926 27.472 4.529 1.00 75.44 315 ASP A C 1
ATOM 2532 O O . ASP A 1 315 ? 13.709 28.179 5.171 1.00 75.44 315 ASP A O 1
ATOM 2536 N N . LYS A 1 316 ? 12.934 27.471 3.183 1.00 80.50 316 LYS A N 1
ATOM 2537 C CA . LYS A 1 316 ? 13.763 28.343 2.329 1.00 80.50 316 LYS A CA 1
ATOM 2538 C C . LYS A 1 316 ? 12.892 29.257 1.461 1.00 80.50 316 LYS A C 1
ATOM 2540 O O . LYS A 1 316 ? 12.140 28.717 0.649 1.00 80.50 316 LYS A O 1
ATOM 2545 N N . PRO A 1 317 ? 13.043 30.592 1.577 1.00 80.12 317 PRO A N 1
ATOM 2546 C CA . PRO A 1 317 ? 12.294 31.526 0.750 1.00 80.12 317 PRO A CA 1
ATOM 2547 C C . PRO A 1 317 ? 12.489 31.277 -0.747 1.00 80.12 317 PRO A C 1
ATOM 2549 O O . PRO A 1 317 ? 13.591 30.894 -1.152 1.00 80.12 317 PRO A O 1
ATOM 2552 N N . GLY A 1 318 ? 11.433 31.453 -1.542 1.00 79.88 318 GLY A N 1
ATOM 2553 C CA . GLY A 1 318 ? 11.435 31.232 -2.997 1.00 79.88 318 GLY A CA 1
ATOM 2554 C C . GLY A 1 318 ? 11.444 29.758 -3.437 1.00 79.88 318 GLY A C 1
ATOM 2555 O O . GLY A 1 318 ? 11.091 29.445 -4.569 1.00 79.88 318 GLY A O 1
ATOM 2556 N N . LEU A 1 319 ? 11.823 28.811 -2.565 1.00 83.31 319 LEU A N 1
ATOM 2557 C CA . LEU A 1 319 ? 12.119 27.419 -2.951 1.00 83.31 319 LEU A CA 1
ATOM 2558 C C . LEU A 1 319 ? 11.115 26.377 -2.423 1.00 83.31 319 LEU A C 1
ATOM 2560 O O . LEU A 1 319 ? 11.249 25.185 -2.723 1.00 83.31 319 LEU A O 1
ATOM 2564 N N . ALA A 1 320 ? 10.117 26.791 -1.641 1.00 77.81 320 ALA A N 1
ATOM 2565 C CA . ALA A 1 320 ? 9.043 25.935 -1.141 1.00 77.81 320 ALA A CA 1
ATOM 2566 C C . ALA A 1 320 ? 7.753 26.739 -0.879 1.00 77.81 320 ALA A C 1
ATOM 2568 O O . ALA A 1 320 ? 7.821 27.947 -0.689 1.00 77.81 320 ALA A O 1
ATOM 2569 N N . PRO A 1 321 ? 6.567 26.096 -0.838 1.00 70.38 321 PRO A N 1
ATOM 2570 C CA . PRO A 1 321 ? 5.328 26.775 -0.460 1.00 70.38 321 PRO A CA 1
ATOM 2571 C C . PRO A 1 321 ? 5.373 27.309 0.987 1.00 70.38 321 PRO A C 1
ATOM 2573 O O . PRO A 1 321 ? 5.892 26.605 1.861 1.00 70.38 321 PRO A O 1
ATOM 2576 N N . PRO A 1 322 ? 4.742 28.463 1.282 1.00 70.00 322 PRO A N 1
ATOM 2577 C CA . PRO A 1 322 ? 3.763 29.159 0.441 1.00 70.00 322 PRO A CA 1
ATOM 2578 C C . PRO A 1 322 ? 4.360 30.083 -0.632 1.00 70.00 322 PRO A C 1
ATOM 2580 O O . PRO A 1 322 ? 3.669 30.379 -1.599 1.00 70.00 322 PRO A O 1
ATOM 2583 N N . ASP A 1 323 ? 5.614 30.502 -0.492 1.00 79.25 323 ASP A N 1
ATOM 2584 C CA . ASP A 1 323 ? 6.297 31.498 -1.326 1.00 79.25 323 ASP A CA 1
ATOM 2585 C C . ASP A 1 323 ? 7.183 30.864 -2.414 1.00 79.25 323 ASP A C 1
ATOM 2587 O O . ASP A 1 323 ? 8.301 31.300 -2.665 1.00 79.25 323 ASP A O 1
ATOM 2591 N N . TYR A 1 324 ? 6.689 29.804 -3.058 1.00 83.00 324 TYR A N 1
ATOM 2592 C CA . TYR A 1 324 ? 7.400 29.124 -4.143 1.00 83.00 324 TYR A CA 1
ATOM 2593 C C . TYR A 1 324 ? 7.448 29.989 -5.410 1.00 83.00 324 TYR A C 1
ATOM 2595 O O . TYR A 1 324 ? 6.394 30.355 -5.934 1.00 83.00 324 TYR A O 1
ATOM 2603 N N . ASP A 1 325 ? 8.648 30.214 -5.948 1.00 86.00 325 ASP A N 1
ATOM 2604 C CA . ASP A 1 325 ? 8.874 30.832 -7.254 1.00 86.00 325 ASP A CA 1
ATOM 2605 C C . ASP A 1 325 ? 9.592 29.862 -8.215 1.00 86.00 325 ASP A C 1
ATOM 2607 O O . ASP A 1 325 ? 10.589 29.213 -7.885 1.00 86.00 325 ASP A O 1
ATOM 2611 N N . GLU A 1 326 ? 9.072 29.750 -9.440 1.00 85.94 326 GLU A N 1
ATOM 2612 C CA . GLU A 1 326 ? 9.584 28.816 -10.452 1.00 85.94 326 GLU A CA 1
ATOM 2613 C C . GLU A 1 326 ? 10.961 29.239 -10.999 1.00 85.94 326 GLU A C 1
ATOM 2615 O O . GLU A 1 326 ? 11.769 28.379 -11.355 1.00 85.94 326 GLU A O 1
ATOM 2620 N N . ARG A 1 327 ? 11.260 30.547 -11.054 1.00 88.12 327 ARG A N 1
ATOM 2621 C CA . ARG A 1 327 ? 12.546 31.080 -11.533 1.00 88.12 327 ARG A CA 1
ATOM 2622 C C . ARG A 1 327 ? 13.633 30.815 -10.496 1.00 88.12 327 ARG A C 1
ATOM 2624 O O . ARG A 1 327 ? 14.682 30.274 -10.847 1.00 88.12 327 ARG A O 1
ATOM 2631 N N . ASP A 1 328 ? 13.360 31.100 -9.226 1.00 88.19 328 ASP A N 1
ATOM 2632 C CA . ASP A 1 328 ? 14.285 30.811 -8.125 1.00 88.19 328 ASP A CA 1
ATOM 2633 C C . ASP A 1 328 ? 14.569 29.308 -8.015 1.00 88.19 328 ASP A C 1
ATOM 2635 O O . ASP A 1 328 ? 15.722 28.882 -7.867 1.00 88.19 328 ASP A O 1
ATOM 2639 N N . PHE A 1 329 ? 13.532 28.477 -8.159 1.00 90.50 329 PHE A N 1
ATOM 2640 C CA . PHE A 1 329 ? 13.684 27.026 -8.153 1.00 90.50 329 PHE A CA 1
ATOM 2641 C C . PHE A 1 329 ? 14.453 26.498 -9.379 1.00 90.50 329 PHE A C 1
ATOM 2643 O O . PHE A 1 329 ? 15.226 25.540 -9.251 1.00 90.50 329 PHE A O 1
ATOM 2650 N N . ALA A 1 330 ? 14.318 27.129 -10.550 1.00 90.12 330 ALA A N 1
ATOM 2651 C CA . ALA A 1 330 ? 15.144 26.827 -11.719 1.00 90.12 330 ALA A CA 1
ATOM 2652 C C . ALA A 1 330 ? 16.627 27.156 -11.465 1.00 90.12 330 ALA A C 1
ATOM 2654 O O . ALA A 1 330 ? 17.477 26.277 -11.631 1.00 90.12 330 ALA A O 1
ATOM 2655 N N . ILE A 1 331 ? 16.935 28.353 -10.949 1.00 91.88 331 ILE A N 1
ATOM 2656 C CA . ILE A 1 331 ? 18.303 28.772 -10.591 1.00 91.88 331 ILE A CA 1
ATOM 2657 C C . ILE A 1 331 ? 18.906 27.822 -9.541 1.00 91.88 331 ILE A C 1
ATOM 2659 O O . ILE A 1 331 ? 20.065 27.412 -9.658 1.00 91.88 331 ILE A O 1
ATOM 2663 N N . PHE A 1 332 ? 18.126 27.403 -8.538 1.00 94.19 332 PHE A N 1
ATOM 2664 C CA . PHE A 1 332 ? 18.548 26.401 -7.554 1.00 94.19 332 PHE A CA 1
ATOM 2665 C C . PHE A 1 332 ? 18.919 25.066 -8.216 1.00 94.19 332 PHE A C 1
ATOM 2667 O O . PHE A 1 332 ? 19.969 24.491 -7.912 1.00 94.19 332 PHE A O 1
ATOM 2674 N N . ARG A 1 333 ? 18.075 24.567 -9.130 1.00 93.31 333 ARG A N 1
ATOM 2675 C CA . ARG A 1 333 ? 18.306 23.303 -9.845 1.00 93.31 333 ARG A CA 1
ATOM 2676 C C . ARG A 1 333 ? 19.547 23.353 -10.729 1.00 93.31 333 ARG A C 1
ATOM 2678 O O . ARG A 1 333 ? 20.291 22.374 -10.753 1.00 93.31 333 ARG A O 1
ATOM 2685 N N . GLU A 1 334 ? 19.781 24.458 -11.431 1.00 94.06 334 GLU A N 1
ATOM 2686 C CA . GLU A 1 334 ? 20.964 24.643 -12.278 1.00 94.06 334 GLU A CA 1
ATOM 2687 C C . GLU A 1 334 ? 22.250 24.659 -11.446 1.00 94.06 334 GLU A C 1
ATOM 2689 O O . GLU A 1 334 ? 23.159 23.869 -11.711 1.00 94.06 334 GLU A O 1
ATOM 2694 N N . ASN A 1 335 ? 22.292 25.456 -10.374 1.00 94.19 335 ASN A N 1
ATOM 2695 C CA . ASN A 1 335 ? 23.437 25.497 -9.460 1.00 94.19 335 ASN A CA 1
ATOM 2696 C C . ASN A 1 335 ? 23.712 24.130 -8.816 1.00 94.19 335 ASN A C 1
ATOM 2698 O O . ASN A 1 335 ? 24.854 23.669 -8.804 1.00 94.19 335 ASN A O 1
ATOM 2702 N N . LEU A 1 336 ? 22.675 23.433 -8.335 1.00 94.62 336 LEU A N 1
ATOM 2703 C CA . LEU A 1 336 ? 22.832 22.094 -7.762 1.00 94.62 336 LEU A CA 1
ATOM 2704 C C . LEU A 1 336 ? 23.344 21.094 -8.812 1.00 94.62 336 LEU A C 1
ATOM 2706 O O . LEU A 1 336 ? 24.206 20.275 -8.504 1.00 94.62 336 LEU A O 1
ATOM 2710 N N . SER A 1 337 ? 22.863 21.178 -10.055 1.00 95.31 337 SER A N 1
ATOM 2711 C CA . SER A 1 337 ? 23.321 20.340 -11.169 1.00 95.31 337 SER A CA 1
ATOM 2712 C C . SER A 1 337 ? 24.812 20.535 -11.472 1.00 95.31 337 SER A C 1
ATOM 2714 O O . SER A 1 337 ? 25.535 19.548 -11.620 1.00 95.31 337 SER A O 1
ATOM 2716 N N . MET A 1 338 ? 25.290 21.786 -11.506 1.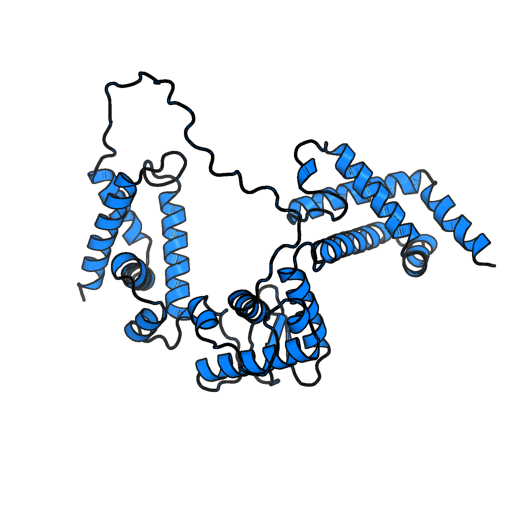00 95.00 338 MET A N 1
ATOM 2717 C CA . MET A 1 338 ? 26.710 22.105 -11.716 1.00 95.00 338 MET A CA 1
ATOM 2718 C C . MET A 1 338 ? 27.587 21.552 -10.587 1.00 95.00 338 MET A C 1
ATOM 2720 O O . MET A 1 338 ? 28.514 20.788 -10.852 1.00 95.00 338 MET A O 1
ATOM 2724 N N . ILE A 1 339 ? 27.235 21.839 -9.330 1.00 93.19 339 ILE A N 1
ATOM 2725 C CA . ILE A 1 339 ? 27.994 21.395 -8.149 1.00 93.19 339 ILE A CA 1
ATOM 2726 C C . ILE A 1 339 ? 28.063 19.861 -8.076 1.00 93.19 339 ILE A C 1
ATOM 2728 O O . ILE A 1 339 ? 29.114 19.288 -7.783 1.00 93.19 339 ILE A O 1
ATOM 2732 N N . LEU A 1 340 ? 26.957 19.168 -8.376 1.00 93.81 340 LEU A N 1
ATOM 2733 C CA . LEU A 1 340 ? 26.944 17.706 -8.417 1.00 93.81 340 LEU A CA 1
ATOM 2734 C C . LEU A 1 340 ? 27.823 17.165 -9.554 1.00 93.81 340 LEU A C 1
ATOM 2736 O O . LEU A 1 340 ? 28.617 16.258 -9.307 1.00 93.81 340 LEU A O 1
ATOM 2740 N N . LYS A 1 341 ? 27.747 17.742 -10.762 1.00 94.81 341 LYS A N 1
ATOM 2741 C CA . LYS A 1 341 ? 28.595 17.364 -11.906 1.00 94.81 341 LYS A CA 1
ATOM 2742 C C . LYS A 1 341 ? 30.084 17.488 -11.584 1.00 94.81 341 LYS A C 1
ATOM 2744 O O . LYS A 1 341 ? 30.842 16.572 -11.893 1.00 94.81 341 LYS A O 1
ATOM 2749 N N . GLU A 1 342 ? 30.495 18.588 -10.961 1.00 92.50 342 GLU A N 1
ATOM 2750 C CA . GLU A 1 342 ? 31.883 18.815 -10.541 1.00 92.50 342 GLU A CA 1
ATOM 2751 C C . GLU A 1 342 ? 32.325 17.784 -9.499 1.00 92.50 342 GLU A C 1
ATOM 2753 O O . GLU A 1 342 ? 33.339 17.114 -9.695 1.00 92.50 342 GLU A O 1
ATOM 2758 N N . SER A 1 343 ? 31.516 17.570 -8.453 1.00 88.75 343 SER A N 1
ATOM 2759 C CA . SER A 1 343 ? 31.821 16.610 -7.379 1.00 88.75 343 SER A CA 1
ATOM 2760 C C . SER A 1 343 ? 31.927 15.149 -7.836 1.00 88.75 343 SER A C 1
ATOM 2762 O O . SER A 1 343 ? 32.543 14.343 -7.150 1.00 88.75 343 SER A O 1
ATOM 2764 N N . LEU A 1 344 ? 31.333 14.806 -8.985 1.00 88.19 344 LEU A N 1
ATOM 2765 C CA . LEU A 1 344 ? 31.380 13.472 -9.597 1.00 88.19 344 LEU A CA 1
ATOM 2766 C C . LEU A 1 344 ? 32.434 13.359 -10.714 1.00 88.19 344 LEU A C 1
ATOM 2768 O O . LEU A 1 344 ? 32.610 12.281 -11.277 1.00 88.19 344 LEU A O 1
ATOM 2772 N N . SER A 1 345 ? 33.097 14.466 -11.064 1.00 80.38 345 SER A N 1
ATOM 2773 C CA . SER A 1 345 ? 34.160 14.516 -12.079 1.00 80.38 345 SER A CA 1
ATOM 2774 C C . SER A 1 345 ? 35.566 14.569 -11.469 1.00 80.38 345 SER A C 1
ATOM 2776 O O . SER A 1 345 ? 36.545 14.401 -12.194 1.00 80.38 345 SER A O 1
ATOM 2778 N N . GLN A 1 346 ? 35.677 14.809 -10.159 1.00 60.75 346 GLN A N 1
ATOM 2779 C CA . GLN A 1 346 ? 36.929 14.710 -9.405 1.00 60.75 346 GLN A CA 1
ATOM 2780 C C . GLN A 1 346 ? 37.083 13.274 -8.853 1.00 60.75 346 GLN A C 1
ATOM 2782 O O . GLN A 1 346 ? 36.104 12.752 -8.315 1.00 60.75 346 GLN A O 1
ATOM 2787 N N . PRO A 1 347 ? 38.247 12.619 -9.042 1.00 46.94 347 PRO A N 1
ATOM 2788 C CA . PRO A 1 347 ? 38.466 11.206 -8.701 1.00 46.94 347 PRO A CA 1
ATOM 2789 C C . PRO A 1 347 ? 38.714 10.938 -7.207 1.00 46.94 347 PRO A C 1
ATOM 2791 O O . PRO A 1 347 ? 39.280 11.824 -6.528 1.00 46.94 347 PRO A O 1
#

Foldseek 3Di:
DDVVVVLVPLVVVCPDPVNLVLLLVLLVVLVVVCVVVVFDFLPDDPVCVVPDDPVNSSVVSSVVLSVVCVPVVVVLVVVVVVVPPCSSVVSSVVRVVVRVVSCLDLQNQVLSVLQVLLVVLQVVDPQKDWDADPPGAIWIFSDPDADEDPADDPVRLVPLDDDPPLFPDQESVRCSDSSNSVSLVHSVRCSVCVLVVVGGYTYTSNSSSVSSVVRHPSDNNDPPPDDPPPDDDDDDPDPPDDDDDPPPPDLVLLLVLLVVLCVQADLLLLLLCLCCVVVVDDLVVVCVVVVHSDSVVSVVSPVVSVVSNCVSQCPPACRHPPRPDPVSVVSNSVSNNVVSVVVVPPD

Sequence (347 aa):
MGEAERETDITKWLASAGVHELISKIAGQIAADLRKRHIVPYFQDRINQVNETRDDILASIESELALLILEDRSHLRRLVLSGDPNIARALRSRFINLCLDKARSPDRDPYRYLYKRAADILRESETIYTRRAPVKGLNFSVHPENRPIPPLTREDLASIPWPTGLVAVLNYEAINRKAALLDLADYFAKRVAAAWGNRRVWVALRDLINWIGLHVPLQHSGPEAAEPEASRPVESLPDTRTDPNETPVNADFIAKCAACASNILNDREKEVFYYRRCLGLSLKEIAVRMGYKTSSGPKHYLDRAEHRLRRFLRDKPGLAPPDYDERDFAIFRENLSMILKESLSQP

pLDDT: mean 80.15, std 17.41, range [26.11, 97.81]

Radius of gyration: 27.84 Å; Cα contacts (8 Å, |Δi|>4): 330; chains: 1; bounding box: 78×74×55 Å

Nearest PDB structures (foldseek):
  6dvb-assembly1_F  TM=4.255E-01  e=8.589E-01  Mycobacterium tuberculosis H37Rv
  6jbq-assembly1_F  TM=5.539E-01  e=6.896E+00  Escherichia coli K-12
  8x6g-assembly1_H  TM=2.556E-01  e=8.589E-01  Staphylococcus aureus